Protein AF-A0A6V7XJD1-F1 (afdb_monomer_lite)

InterPro domains:
  IPR004868 DNA-directed DNA polymerase, family B, mitochondria/virus [PF03175] (8-186)
  IPR043502 DNA/RNA polymerase superfamily [SSF56672] (5-208)

pLDDT: mean 88.68, std 11.94, range [30.48, 97.94]

Secondary structure (DSSP, 8-state):
--HHHHT--------S-S-----TT--------TTHHHHHHHHS-EE-SPPEEEEHHHHHSSSS-PSPB-SGGG----EEEEEEEEPPP--SS-----S-EE-TTS-EE--S-HHHHHHT--SPP---HHHH-EEEEEEHHHHHHHHHTT-EEEEEEEEEE-S-EESSTTHHHHHHHHHHHHHHT-PPTT--SHHHHHHHHHHHHHHHHTT---

Structure (mmCIF, N/CA/C/O backbone):
data_AF-A0A6V7XJD1-F1
#
_entry.id   AF-A0A6V7XJD1-F1
#
loop_
_atom_site.group_PDB
_atom_site.id
_atom_site.type_symbol
_atom_site.label_atom_id
_atom_site.label_alt_id
_atom_site.label_comp_id
_atom_site.label_asym_id
_atom_site.label_entity_id
_atom_site.label_seq_id
_atom_site.pdbx_PDB_ins_code
_atom_site.Cartn_x
_atom_site.Cartn_y
_atom_site.Cartn_z
_atom_site.occupancy
_atom_site.B_iso_or_equiv
_atom_site.auth_seq_id
_atom_site.auth_comp_id
_atom_site.auth_asym_id
_atom_site.auth_atom_id
_atom_site.pdbx_PDB_model_num
ATOM 1 N N . MET A 1 1 ? -1.751 -7.599 15.364 1.00 89.94 1 MET A N 1
ATOM 2 C CA . MET A 1 1 ? -1.572 -7.729 13.899 1.00 89.94 1 MET A CA 1
ATOM 3 C C . MET A 1 1 ? -0.295 -8.516 13.625 1.00 89.94 1 MET A C 1
ATOM 5 O O . MET A 1 1 ? 0.673 -8.312 14.350 1.00 89.94 1 MET A O 1
ATOM 9 N N . ASP A 1 2 ? -0.266 -9.390 12.617 1.00 92.75 2 ASP A N 1
ATOM 10 C CA . ASP A 1 2 ? 0.979 -9.964 12.082 1.00 92.75 2 ASP A CA 1
ATOM 11 C C . ASP A 1 2 ? 1.398 -9.165 10.836 1.00 92.75 2 ASP A C 1
ATOM 13 O O . ASP A 1 2 ? 0.758 -9.284 9.793 1.00 92.75 2 ASP A O 1
ATOM 17 N N . PRO A 1 3 ? 2.472 -8.354 10.882 1.00 90.88 3 PRO A N 1
ATOM 18 C CA . PRO A 1 3 ? 2.895 -7.543 9.742 1.00 90.88 3 PRO A CA 1
ATOM 19 C C . PRO A 1 3 ? 3.115 -8.323 8.442 1.00 90.88 3 PRO A C 1
ATOM 21 O O . PRO A 1 3 ? 2.840 -7.791 7.364 1.00 90.88 3 PRO A O 1
ATOM 24 N N . ARG A 1 4 ? 3.633 -9.555 8.522 1.00 90.19 4 ARG A N 1
ATOM 25 C CA . ARG A 1 4 ? 3.995 -10.345 7.337 1.00 90.19 4 ARG A CA 1
ATOM 26 C C . ARG A 1 4 ? 2.750 -10.854 6.626 1.00 90.19 4 ARG A C 1
ATOM 28 O O . ARG A 1 4 ? 2.669 -10.755 5.405 1.00 90.19 4 ARG A O 1
ATOM 35 N N . GLU A 1 5 ? 1.781 -11.325 7.399 1.00 87.81 5 GLU A N 1
ATOM 36 C CA . GLU A 1 5 ? 0.532 -11.875 6.876 1.00 87.81 5 GLU A CA 1
ATOM 37 C C . GLU A 1 5 ? -0.503 -10.786 6.575 1.00 87.81 5 GLU A C 1
ATOM 39 O O . GLU A 1 5 ? -1.207 -10.853 5.565 1.00 87.81 5 GLU A O 1
ATOM 44 N N . ASP A 1 6 ? -0.564 -9.730 7.387 1.00 89.75 6 ASP A N 1
ATOM 45 C CA . ASP A 1 6 ? -1.630 -8.732 7.313 1.00 89.75 6 ASP A CA 1
ATOM 46 C C . ASP A 1 6 ? -1.291 -7.562 6.392 1.00 89.75 6 ASP A C 1
ATOM 48 O O . ASP A 1 6 ? -2.185 -7.130 5.670 1.00 89.75 6 ASP A O 1
ATOM 52 N N . CYS A 1 7 ? -0.041 -7.081 6.374 1.00 92.19 7 CYS A N 1
ATOM 53 C CA . CYS A 1 7 ? 0.325 -5.811 5.725 1.00 92.19 7 CYS A CA 1
ATOM 54 C C . CYS A 1 7 ? 1.224 -5.954 4.501 1.00 92.19 7 CYS A C 1
ATOM 56 O O . CYS A 1 7 ? 1.137 -5.153 3.574 1.00 92.19 7 CYS A O 1
ATOM 58 N N . LEU A 1 8 ? 2.140 -6.922 4.506 1.00 90.88 8 LEU A N 1
ATOM 59 C CA . LEU A 1 8 ? 3.135 -7.040 3.446 1.00 90.88 8 LEU A CA 1
ATOM 60 C C . LEU A 1 8 ? 2.588 -7.877 2.289 1.00 90.88 8 LEU A C 1
ATOM 62 O O . LEU A 1 8 ? 2.046 -8.970 2.474 1.00 90.88 8 LEU A O 1
ATOM 66 N N . ARG A 1 9 ? 2.702 -7.343 1.074 1.00 89.81 9 ARG A N 1
ATOM 67 C CA . ARG A 1 9 ? 2.246 -7.976 -0.168 1.00 89.81 9 ARG A CA 1
ATOM 68 C C . ARG A 1 9 ? 3.355 -7.925 -1.213 1.00 89.81 9 ARG A C 1
ATOM 70 O O . ARG A 1 9 ? 4.235 -7.068 -1.162 1.00 89.81 9 ARG A O 1
ATOM 77 N N . GLY A 1 10 ? 3.316 -8.881 -2.138 1.00 89.62 10 GLY A N 1
ATOM 78 C CA . GLY A 1 10 ? 4.211 -8.914 -3.292 1.00 89.62 10 GLY A CA 1
ATOM 79 C C . GLY A 1 10 ? 3.792 -7.925 -4.382 1.00 89.62 10 GLY A C 1
ATOM 80 O O . GLY A 1 10 ? 2.993 -7.018 -4.157 1.00 89.62 10 GLY A O 1
ATOM 81 N N . GLY A 1 11 ? 4.324 -8.124 -5.587 1.00 88.31 11 GLY A N 1
ATOM 82 C CA . GLY A 1 11 ? 3.922 -7.347 -6.756 1.00 88.31 11 GLY A CA 1
ATOM 83 C C . GLY A 1 11 ? 2.439 -7.522 -7.103 1.00 88.31 11 GLY A C 1
ATOM 84 O O . GLY A 1 11 ? 1.838 -8.567 -6.846 1.00 88.31 11 GLY A O 1
ATOM 85 N N . ARG A 1 12 ? 1.851 -6.489 -7.715 1.00 89.06 12 ARG A N 1
ATOM 86 C CA . ARG A 1 12 ? 0.503 -6.557 -8.287 1.00 89.06 12 ARG A CA 1
ATOM 87 C C . ARG A 1 12 ? 0.563 -7.263 -9.635 1.00 89.06 12 ARG A C 1
ATOM 89 O O . ARG A 1 12 ? 1.260 -6.816 -10.540 1.00 89.06 12 ARG A O 1
ATOM 96 N N . THR A 1 13 ? -0.232 -8.315 -9.777 1.00 87.00 13 THR A N 1
ATOM 97 C CA . THR A 1 13 ? -0.488 -8.979 -11.055 1.00 87.00 13 THR A CA 1
ATOM 98 C C . THR A 1 13 ? -1.988 -9.008 -11.267 1.00 87.00 13 THR A C 1
ATOM 100 O O . THR A 1 13 ? -2.715 -9.598 -10.471 1.00 87.00 13 THR A O 1
ATOM 103 N N . GLU A 1 14 ? -2.455 -8.346 -12.320 1.00 83.81 14 GLU A N 1
ATOM 104 C CA . GLU A 1 14 ? -3.878 -8.227 -12.615 1.00 83.81 14 GLU A CA 1
ATOM 105 C C . GLU A 1 14 ? -4.125 -8.441 -14.112 1.00 83.81 14 GLU A C 1
ATOM 107 O O . GLU A 1 14 ? -3.733 -7.605 -14.927 1.00 83.81 14 GLU A O 1
ATOM 112 N N . PRO A 1 15 ? -4.735 -9.574 -14.496 1.00 83.44 15 PRO A N 1
ATOM 113 C CA . PRO A 1 15 ? -5.096 -9.824 -15.880 1.00 83.44 15 PRO A CA 1
ATOM 114 C C . PRO A 1 15 ? -6.435 -9.154 -16.217 1.00 83.44 15 PRO A C 1
ATOM 116 O O . PRO A 1 15 ? -7.474 -9.527 -15.677 1.00 83.44 15 PRO A O 1
ATOM 119 N N . PHE A 1 16 ? -6.427 -8.211 -17.163 1.00 82.44 16 PHE A N 1
ATOM 120 C CA . PHE A 1 16 ? -7.656 -7.621 -17.721 1.00 82.44 16 PHE A CA 1
ATOM 121 C C . PHE A 1 16 ? -8.225 -8.438 -18.892 1.00 82.44 16 PHE A C 1
ATOM 123 O O . PHE A 1 16 ? -9.432 -8.455 -19.119 1.00 82.44 16 PHE A O 1
ATOM 130 N N . LYS A 1 17 ? -7.356 -9.144 -19.627 1.00 84.62 17 LYS A N 1
ATOM 131 C CA . LYS A 1 17 ? -7.709 -10.053 -20.723 1.00 84.62 17 LYS A CA 1
ATOM 132 C C . LYS A 1 17 ? -6.764 -11.253 -20.681 1.00 84.62 17 LYS A C 1
ATOM 134 O O . LYS A 1 17 ? -5.553 -11.073 -20.661 1.00 84.62 17 LYS A O 1
ATOM 139 N N . LEU A 1 18 ? -7.316 -12.469 -20.631 1.00 87.94 18 LEU A N 1
ATOM 140 C CA . LEU A 1 18 ? -6.514 -13.699 -20.516 1.00 87.94 18 LEU A CA 1
ATOM 141 C C . LEU A 1 18 ? -5.793 -14.060 -21.818 1.00 87.94 18 LEU A C 1
ATOM 143 O O . LEU A 1 18 ? -4.692 -14.594 -21.785 1.00 87.94 18 LEU A O 1
ATOM 147 N N . HIS A 1 19 ? -6.421 -13.775 -22.958 1.00 92.25 19 HIS A N 1
ATOM 148 C CA . HIS A 1 19 ? -5.857 -14.022 -24.277 1.00 92.25 19 HIS A CA 1
ATOM 149 C C . HIS A 1 19 ? -6.334 -12.943 -25.243 1.00 92.25 19 HIS A C 1
ATOM 151 O O . HIS A 1 19 ? -7.535 -12.672 -25.333 1.00 92.25 19 HIS A O 1
ATOM 157 N N . HIS A 1 20 ? -5.397 -12.328 -25.955 1.00 91.38 20 HIS A N 1
ATOM 158 C CA . HIS A 1 20 ? -5.658 -11.347 -26.996 1.00 91.38 20 HIS A CA 1
ATOM 159 C C . HIS A 1 20 ? -4.835 -11.732 -28.228 1.00 91.38 20 HIS A C 1
ATOM 161 O O . HIS A 1 20 ? -3.645 -11.999 -28.105 1.00 91.38 20 HIS A O 1
ATOM 167 N N . MET A 1 21 ? -5.477 -11.746 -29.393 1.00 93.56 21 MET A N 1
ATOM 168 C CA . MET A 1 21 ? -4.826 -11.903 -30.689 1.00 93.56 21 MET A CA 1
ATOM 169 C C . MET A 1 21 ? -5.036 -10.601 -31.450 1.00 93.56 21 MET A C 1
ATOM 171 O O . MET A 1 21 ? -6.192 -10.217 -31.626 1.00 93.56 21 MET A O 1
ATOM 175 N N . CYS A 1 22 ? -3.943 -9.943 -31.829 1.00 94.38 22 CYS A N 1
ATOM 176 C CA . CYS A 1 22 ? -3.999 -8.676 -32.548 1.00 94.38 22 CYS A CA 1
ATOM 177 C C . CYS A 1 22 ? -4.674 -8.844 -33.911 1.00 94.38 22 CYS A C 1
ATOM 179 O O . CYS A 1 22 ? -4.453 -9.852 -34.591 1.00 94.38 22 CYS A O 1
ATOM 181 N N . ALA A 1 23 ? -5.446 -7.840 -34.321 1.00 95.81 23 ALA A N 1
ATOM 182 C CA . ALA A 1 23 ? -5.792 -7.637 -35.727 1.00 95.81 23 ALA A CA 1
ATOM 183 C C . ALA A 1 23 ? -4.558 -7.232 -36.567 1.00 95.81 23 ALA A C 1
ATOM 185 O O . ALA A 1 23 ? -3.483 -6.979 -36.024 1.00 95.81 23 ALA A O 1
ATOM 186 N N . GLU A 1 24 ? -4.704 -7.169 -37.897 1.00 95.50 24 GLU A N 1
ATOM 187 C CA . GLU A 1 24 ? -3.609 -6.785 -38.811 1.00 95.50 24 GLU A CA 1
ATOM 188 C C . GLU A 1 24 ? -3.063 -5.370 -38.544 1.00 95.50 24 GLU A C 1
ATOM 190 O O . GLU A 1 24 ? -1.890 -5.109 -38.802 1.00 95.50 24 GLU A O 1
ATOM 195 N N . ASP A 1 25 ? -3.895 -4.472 -38.014 1.00 95.81 25 ASP A N 1
ATOM 196 C CA . ASP A 1 25 ? -3.596 -3.072 -37.698 1.00 95.81 25 ASP A CA 1
ATOM 197 C C . ASP A 1 25 ? -3.447 -2.800 -36.187 1.00 95.81 25 ASP A C 1
ATOM 199 O O . ASP A 1 25 ? -3.483 -1.647 -35.753 1.00 95.81 25 ASP A O 1
ATOM 203 N N . GLU A 1 26 ? -3.270 -3.847 -35.374 1.00 96.19 26 GLU A N 1
ATOM 204 C CA . GLU A 1 26 ? -3.157 -3.748 -33.917 1.00 96.19 26 GLU A CA 1
ATOM 205 C C . GLU A 1 26 ? -1.777 -4.190 -33.408 1.00 96.19 26 GLU A C 1
ATOM 207 O O . GLU A 1 26 ? -1.247 -5.239 -33.775 1.00 96.19 26 GLU A O 1
ATOM 212 N N . GLU A 1 27 ? -1.213 -3.417 -32.480 1.00 94.00 27 GLU A N 1
ATOM 213 C CA . GLU A 1 27 ? 0.058 -3.721 -31.822 1.00 94.00 27 GLU A CA 1
ATOM 214 C C . GLU A 1 27 ? -0.110 -3.775 -30.299 1.00 94.00 27 GLU A C 1
ATOM 216 O O . GLU A 1 27 ? -0.874 -3.012 -29.704 1.00 94.00 27 GLU A O 1
ATOM 221 N N . ILE A 1 28 ? 0.653 -4.655 -29.645 1.00 92.19 28 ILE A N 1
ATOM 222 C CA . ILE A 1 28 ? 0.735 -4.711 -28.182 1.00 92.19 28 ILE A CA 1
ATOM 223 C C . ILE A 1 28 ? 2.001 -3.988 -27.739 1.00 92.19 28 ILE A C 1
ATOM 225 O O . ILE A 1 28 ? 3.117 -4.426 -28.016 1.00 92.19 28 ILE A O 1
ATOM 229 N N . LEU A 1 29 ? 1.822 -2.906 -26.985 1.00 92.94 29 LEU A N 1
ATOM 230 C CA . LEU A 1 29 ? 2.918 -2.187 -26.349 1.00 92.94 29 LEU A CA 1
ATOM 231 C C . LEU A 1 29 ? 3.225 -2.792 -24.977 1.00 92.94 29 LEU A C 1
ATOM 233 O O . LEU A 1 29 ? 2.334 -2.967 -24.144 1.00 92.94 29 LEU A O 1
ATOM 237 N N . TYR A 1 30 ? 4.505 -3.069 -24.727 1.00 92.31 30 TYR A N 1
ATOM 238 C CA . TYR A 1 30 ? 5.000 -3.538 -23.437 1.00 92.31 30 TYR A CA 1
ATOM 239 C C . TYR A 1 30 ? 5.833 -2.446 -22.766 1.00 92.31 30 TYR A C 1
ATOM 241 O O . TYR A 1 30 ? 6.840 -1.995 -23.311 1.00 92.31 30 TYR A O 1
ATOM 249 N N . ILE A 1 31 ? 5.407 -2.024 -21.576 1.00 92.00 31 ILE A N 1
ATOM 250 C CA . ILE A 1 31 ? 6.104 -1.026 -20.763 1.00 92.00 31 ILE A CA 1
ATOM 251 C C . ILE A 1 31 ? 6.633 -1.725 -19.517 1.00 92.00 31 ILE A C 1
ATOM 253 O O . ILE A 1 31 ? 5.865 -2.335 -18.775 1.00 92.00 31 ILE A O 1
ATOM 257 N N . ASP A 1 32 ? 7.934 -1.589 -19.271 1.00 91.81 32 ASP A N 1
ATOM 258 C CA . ASP A 1 32 ? 8.596 -2.131 -18.088 1.00 91.81 32 ASP A CA 1
ATOM 259 C C . ASP A 1 32 ? 9.346 -1.042 -17.324 1.00 91.81 32 ASP A C 1
ATOM 261 O O . ASP A 1 32 ? 10.023 -0.190 -17.910 1.00 91.81 32 ASP A O 1
ATOM 265 N N . ILE A 1 33 ? 9.238 -1.076 -15.995 1.00 87.88 33 ILE A N 1
ATOM 266 C CA . ILE A 1 33 ? 9.981 -0.164 -15.130 1.00 87.88 33 ILE A CA 1
ATOM 267 C C . ILE A 1 33 ? 11.307 -0.820 -14.766 1.00 87.88 33 ILE A C 1
ATOM 269 O O . ILE A 1 33 ? 11.380 -1.712 -13.915 1.00 87.88 33 ILE A O 1
ATOM 273 N N . VAL A 1 34 ? 12.383 -0.296 -15.345 1.00 86.38 34 VAL A N 1
ATOM 274 C CA . VAL A 1 34 ? 13.738 -0.770 -15.069 1.00 86.38 34 VAL A CA 1
ATOM 275 C C . VAL A 1 34 ? 14.075 -0.582 -13.588 1.00 86.38 34 VAL A C 1
ATOM 277 O O . VAL A 1 34 ? 14.232 0.537 -13.101 1.00 86.38 34 VAL A O 1
ATOM 280 N N . SER A 1 35 ? 14.264 -1.696 -12.877 1.00 89.25 35 SER A N 1
ATOM 281 C CA . SER A 1 35 ? 14.679 -1.710 -11.467 1.00 89.25 35 SER A CA 1
ATOM 282 C C . SER A 1 35 ? 13.707 -0.976 -10.522 1.00 89.25 35 SER A C 1
ATOM 284 O O . SER A 1 35 ? 14.151 -0.216 -9.657 1.00 89.25 35 SER A O 1
ATOM 286 N N . LEU A 1 36 ? 12.397 -1.234 -10.642 1.00 92.38 36 LEU A N 1
ATOM 287 C CA . LEU A 1 36 ? 11.350 -0.619 -9.807 1.00 92.38 36 LEU A CA 1
ATOM 288 C C . LEU A 1 36 ? 11.677 -0.610 -8.299 1.00 92.38 36 LEU A C 1
ATOM 290 O O . LEU A 1 36 ? 11.707 0.456 -7.685 1.00 92.38 36 LEU A O 1
ATOM 294 N N . TYR A 1 37 ? 11.955 -1.769 -7.690 1.00 93.62 37 TYR A N 1
ATOM 295 C CA . TYR A 1 37 ? 12.240 -1.831 -6.248 1.00 93.62 37 TYR A CA 1
ATOM 296 C C . TYR A 1 37 ? 13.511 -1.062 -5.850 1.00 93.62 37 TYR A C 1
ATOM 298 O O . TYR A 1 37 ? 13.419 -0.238 -4.939 1.00 93.62 37 TYR A O 1
ATOM 306 N N . PRO A 1 38 ? 14.671 -1.229 -6.523 1.00 94.06 38 PRO A N 1
ATOM 307 C CA . PRO A 1 38 ? 15.837 -0.382 -6.272 1.00 94.06 38 PRO A CA 1
ATOM 308 C C . PRO A 1 38 ? 15.561 1.122 -6.392 1.00 94.06 38 PRO A C 1
ATOM 310 O O . PRO A 1 38 ? 16.060 1.898 -5.576 1.00 94.06 38 PRO A O 1
ATOM 313 N N . TYR A 1 39 ? 14.755 1.548 -7.371 1.00 91.75 39 TYR A N 1
ATOM 314 C CA . TYR A 1 39 ? 14.365 2.953 -7.497 1.00 91.75 39 TYR A CA 1
ATOM 315 C C . TYR A 1 39 ? 13.604 3.428 -6.251 1.00 91.75 39 TYR A C 1
ATOM 317 O O . TYR A 1 39 ? 13.998 4.426 -5.645 1.00 91.75 39 TYR A O 1
ATOM 325 N N . VAL A 1 40 ? 12.594 2.674 -5.798 1.00 94.19 40 VAL A N 1
ATOM 326 C CA . VAL A 1 40 ? 11.847 2.988 -4.566 1.00 94.19 40 VAL A CA 1
ATOM 327 C C . VAL A 1 40 ? 12.775 3.010 -3.347 1.00 94.19 40 VAL A C 1
ATOM 329 O O . VAL A 1 40 ? 12.726 3.959 -2.568 1.00 94.19 40 VAL A O 1
ATOM 332 N N . MET A 1 41 ? 13.674 2.027 -3.216 1.00 95.12 41 MET A N 1
ATOM 333 C CA . MET A 1 41 ? 14.667 1.945 -2.136 1.00 95.12 41 MET A CA 1
ATOM 334 C C . MET A 1 41 ? 15.583 3.175 -2.061 1.00 95.12 41 MET A C 1
ATOM 336 O O . MET A 1 41 ? 15.945 3.612 -0.973 1.00 95.12 41 MET A O 1
ATOM 340 N N . LYS A 1 42 ? 15.969 3.740 -3.210 1.00 91.75 42 LYS A N 1
ATOM 341 C CA . LYS A 1 42 ? 16.838 4.924 -3.289 1.00 91.75 42 LYS A CA 1
ATOM 342 C C . LYS A 1 42 ? 16.085 6.244 -3.092 1.00 91.75 42 LYS A C 1
ATOM 344 O O . LYS A 1 42 ? 16.667 7.206 -2.577 1.00 91.75 42 LYS A O 1
ATOM 349 N N . ALA A 1 43 ? 14.855 6.319 -3.598 1.00 90.50 43 ALA A N 1
ATOM 350 C CA . ALA A 1 43 ? 14.097 7.562 -3.721 1.00 90.50 43 ALA A CA 1
ATOM 351 C C . ALA A 1 43 ? 13.161 7.831 -2.536 1.00 90.50 43 ALA A C 1
ATOM 353 O O . ALA A 1 43 ? 12.800 8.983 -2.300 1.00 90.50 43 ALA A O 1
ATOM 354 N N . ARG A 1 44 ? 12.746 6.796 -1.798 1.00 94.62 44 ARG A N 1
ATOM 355 C CA . ARG A 1 44 ? 11.780 6.917 -0.700 1.00 94.62 44 ARG A CA 1
ATOM 356 C C . ARG A 1 44 ? 12.441 6.696 0.658 1.00 94.62 44 ARG A C 1
ATOM 358 O O . ARG A 1 44 ? 13.459 6.019 0.767 1.00 94.62 44 ARG A O 1
ATOM 365 N N . SER A 1 45 ? 11.838 7.272 1.693 1.00 95.62 45 SER A N 1
ATOM 366 C CA . SER A 1 45 ? 12.230 7.027 3.081 1.00 95.62 45 SER A CA 1
ATOM 367 C C . SER A 1 45 ? 11.689 5.694 3.574 1.00 95.62 45 SER A C 1
ATOM 369 O O . SER A 1 45 ? 10.573 5.314 3.227 1.00 95.62 45 SER A O 1
ATOM 371 N N . PHE A 1 46 ? 12.452 5.027 4.438 1.00 96.81 46 PHE A N 1
ATOM 372 C CA . PHE A 1 46 ? 12.071 3.758 5.063 1.00 96.81 46 PHE A CA 1
ATOM 373 C C . PHE A 1 46 ? 12.042 3.880 6.589 1.00 96.81 46 PHE A C 1
ATOM 375 O O . PHE A 1 46 ? 12.816 4.670 7.138 1.00 96.81 46 PHE A O 1
ATOM 382 N N . PRO A 1 47 ? 11.175 3.122 7.283 1.00 96.94 47 PRO A N 1
ATOM 383 C CA . PRO A 1 47 ? 11.108 3.166 8.736 1.00 96.94 47 PRO A CA 1
ATOM 384 C C . PRO A 1 47 ? 12.361 2.531 9.347 1.00 96.94 47 PRO A C 1
ATOM 386 O O . PRO A 1 47 ? 12.854 1.515 8.853 1.00 96.94 47 PRO A O 1
ATOM 389 N N . ILE A 1 48 ? 12.856 3.107 10.442 1.00 96.69 48 ILE A N 1
ATOM 390 C CA . ILE A 1 48 ? 13.991 2.575 11.207 1.00 96.69 48 ILE A CA 1
ATOM 39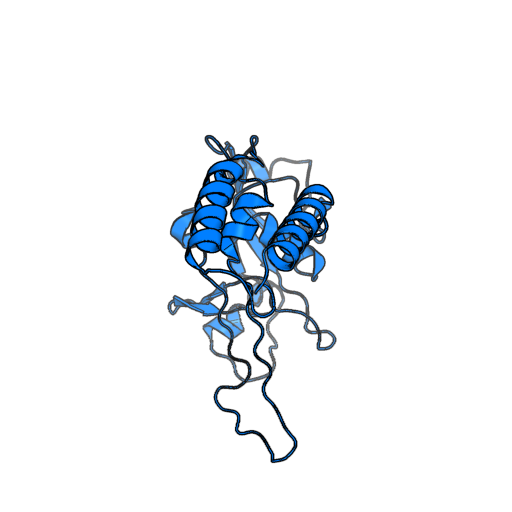1 C C . ILE A 1 48 ? 13.655 2.488 12.700 1.00 96.69 48 ILE A C 1
ATOM 393 O O . ILE A 1 48 ? 12.869 3.275 13.227 1.00 96.69 48 ILE A O 1
ATOM 397 N N . GLY A 1 49 ? 14.291 1.543 13.395 1.00 96.00 49 GLY A N 1
ATOM 398 C CA . GLY A 1 49 ? 14.036 1.280 14.812 1.00 96.00 49 GLY A CA 1
ATOM 399 C C . GLY A 1 49 ? 12.741 0.502 15.060 1.00 96.00 49 GLY A C 1
ATOM 400 O O . GLY A 1 49 ? 12.210 -0.163 14.168 1.00 96.00 49 GLY A O 1
ATOM 401 N N . HIS A 1 50 ? 12.256 0.559 16.298 1.00 96.50 50 HIS A N 1
ATOM 402 C CA . HIS A 1 50 ? 11.043 -0.140 16.718 1.00 96.50 50 HIS A CA 1
ATOM 403 C C . HIS A 1 50 ? 9.807 0.759 16.576 1.00 96.50 50 HIS A C 1
ATOM 405 O O . HIS A 1 50 ? 9.899 1.955 16.863 1.00 96.50 50 HIS A O 1
ATOM 411 N N . PRO A 1 51 ? 8.655 0.209 16.153 1.00 96.88 51 PRO A N 1
ATOM 412 C CA . PRO A 1 51 ? 7.411 0.961 16.126 1.00 96.88 51 PRO A CA 1
ATOM 413 C C . PRO A 1 51 ? 6.863 1.170 17.539 1.00 96.88 51 PRO A C 1
ATOM 415 O O . PRO A 1 51 ? 7.016 0.317 18.413 1.00 96.88 51 PRO A O 1
ATOM 418 N N . ASN A 1 52 ? 6.137 2.268 17.725 1.00 96.31 52 ASN A N 1
ATOM 419 C CA . ASN A 1 52 ? 5.180 2.406 18.811 1.00 96.31 52 ASN A CA 1
ATOM 420 C C . ASN A 1 52 ? 3.874 1.703 18.406 1.00 96.31 52 ASN A C 1
ATOM 422 O O . ASN A 1 52 ? 3.256 2.070 17.401 1.00 96.31 52 ASN A O 1
ATOM 426 N N . VAL A 1 53 ? 3.479 0.679 19.161 1.00 96.00 53 VAL A N 1
ATOM 427 C CA . VAL A 1 53 ? 2.274 -0.111 18.886 1.00 96.00 53 VAL A CA 1
ATOM 428 C C . VAL A 1 53 ? 1.100 0.481 19.656 1.00 96.00 53 VAL A C 1
ATOM 430 O O . VAL A 1 53 ? 1.056 0.440 20.883 1.00 96.00 53 VAL A O 1
ATOM 433 N N . LEU A 1 54 ? 0.137 1.022 18.919 1.00 93.94 54 LEU A N 1
ATOM 434 C CA . LEU A 1 54 ? -1.091 1.595 19.451 1.00 93.94 54 LEU A CA 1
ATOM 435 C C . LEU A 1 54 ? -2.222 0.581 19.293 1.00 93.94 54 LEU A C 1
ATOM 437 O O . LEU A 1 54 ? -2.567 0.188 18.174 1.00 93.94 54 LEU A O 1
ATOM 441 N N . THR A 1 55 ? -2.795 0.167 20.419 1.00 91.75 55 THR A N 1
ATOM 442 C CA . THR A 1 55 ? -3.948 -0.735 20.454 1.00 91.75 55 THR A CA 1
ATOM 443 C C . THR A 1 55 ? -5.251 0.033 20.268 1.00 91.75 55 THR A C 1
ATOM 445 O O . THR A 1 55 ? -5.305 1.261 20.383 1.00 91.75 55 THR A O 1
ATOM 448 N N . ARG A 1 56 ? -6.329 -0.705 19.999 1.00 88.44 56 ARG A N 1
ATOM 449 C CA . ARG A 1 56 ? -7.667 -0.148 19.795 1.00 88.44 56 ARG A CA 1
ATOM 450 C C . ARG A 1 56 ? -8.115 0.754 20.944 1.00 88.44 56 ARG A C 1
ATOM 452 O O . ARG A 1 56 ? -8.717 1.788 20.685 1.00 88.44 56 ARG A O 1
ATOM 459 N N . GLU A 1 57 ? -7.814 0.393 22.187 1.00 86.81 57 GLU A N 1
ATOM 460 C CA . GLU A 1 57 ? -8.188 1.176 23.367 1.00 86.81 57 GLU A CA 1
ATOM 461 C C . GLU A 1 57 ? -7.575 2.573 23.289 1.00 86.81 57 GLU A C 1
ATOM 463 O O . GLU A 1 57 ? -8.298 3.558 23.378 1.00 86.81 57 GLU A O 1
ATOM 468 N N . THR A 1 58 ? -6.269 2.657 23.021 1.00 87.12 58 THR A N 1
ATOM 469 C CA . THR A 1 58 ? -5.537 3.922 22.870 1.00 87.12 58 THR A CA 1
ATOM 470 C C . THR A 1 58 ? -6.031 4.733 21.675 1.00 87.12 58 THR A C 1
ATOM 472 O O . THR A 1 58 ? -6.132 5.954 21.757 1.00 87.12 58 THR A O 1
ATOM 475 N N . LEU A 1 59 ? -6.352 4.065 20.564 1.00 87.38 59 LEU A N 1
ATOM 476 C CA . LEU A 1 59 ? -6.800 4.711 19.328 1.00 87.38 59 LEU A CA 1
ATOM 477 C C . LEU A 1 59 ? -8.226 5.276 19.419 1.00 87.38 59 LEU A C 1
ATOM 479 O O . LEU A 1 59 ? -8.554 6.200 18.680 1.00 87.38 59 LEU A O 1
ATOM 483 N N . LEU A 1 60 ? -9.072 4.728 20.298 1.00 79.06 60 LEU A N 1
ATOM 484 C CA . LEU A 1 60 ? -10.462 5.160 20.480 1.00 79.06 60 LEU A CA 1
ATOM 485 C C . LEU A 1 60 ? -10.652 6.187 21.607 1.00 79.06 60 LEU A C 1
ATOM 487 O O . LEU A 1 60 ? -11.771 6.671 21.794 1.00 79.06 60 LEU A O 1
ATOM 491 N N . LEU A 1 61 ? -9.598 6.548 22.346 1.00 77.88 61 LEU A N 1
ATOM 492 C CA . LEU A 1 61 ? -9.673 7.640 23.316 1.00 77.88 61 LEU A CA 1
ATOM 493 C C . LEU A 1 61 ? -9.910 8.979 22.578 1.00 77.88 61 LEU A C 1
ATOM 495 O O . LEU A 1 61 ? -9.135 9.328 21.683 1.00 77.88 61 LEU A O 1
ATOM 499 N N . PRO A 1 62 ? -10.962 9.752 22.912 1.00 64.81 62 PRO A N 1
ATOM 500 C CA . PRO A 1 62 ? -11.181 11.066 22.307 1.00 64.81 62 PRO A CA 1
ATOM 501 C C . PRO A 1 62 ? -10.154 12.107 22.807 1.00 64.81 62 PRO A C 1
ATOM 503 O O . PRO A 1 62 ? -9.699 11.983 23.946 1.00 64.81 62 PRO A O 1
ATOM 506 N N . PRO A 1 63 ? -9.868 13.201 22.061 1.00 58.56 63 PRO A N 1
ATOM 507 C CA . PRO A 1 63 ? -10.173 13.484 20.655 1.00 58.56 63 PRO A CA 1
ATOM 508 C C . PRO A 1 63 ? -8.905 13.873 19.875 1.00 58.56 63 PRO A C 1
ATOM 510 O O . PRO A 1 63 ? -8.265 14.857 20.214 1.00 58.56 63 PRO A O 1
ATOM 513 N N . ASN A 1 64 ? -8.564 13.182 18.788 1.00 58.09 64 ASN A N 1
ATOM 514 C CA . ASN A 1 64 ? -7.669 13.789 17.787 1.00 58.09 64 ASN A CA 1
ATOM 515 C C . ASN A 1 64 ? -7.894 13.306 16.352 1.00 58.09 64 ASN A C 1
ATOM 517 O O . ASN A 1 64 ? -7.241 13.821 15.448 1.00 58.09 64 ASN A O 1
ATOM 521 N N . ASN A 1 65 ? -8.803 12.350 16.108 1.00 68.75 65 ASN A N 1
ATOM 522 C CA . ASN A 1 65 ? -9.044 11.886 14.744 1.00 68.75 65 ASN A CA 1
ATOM 523 C C . ASN A 1 65 ? -10.356 11.092 14.567 1.00 68.75 65 ASN A C 1
ATOM 525 O O . ASN A 1 65 ? -10.345 9.861 14.648 1.00 68.75 65 ASN A O 1
ATOM 529 N N . PRO A 1 66 ? -11.511 11.757 14.383 1.00 84.56 66 PRO A N 1
ATOM 530 C CA . PRO A 1 66 ? -12.778 11.056 14.219 1.00 84.56 66 PRO A CA 1
ATOM 531 C C . PRO A 1 66 ? -12.807 10.253 12.911 1.00 84.56 66 PRO A C 1
ATOM 533 O O . PRO A 1 66 ? -12.384 10.718 11.855 1.00 84.56 66 PRO A O 1
ATOM 536 N N . LEU A 1 67 ? -13.347 9.039 12.988 1.00 91.06 67 LEU A N 1
ATOM 537 C CA . LEU A 1 67 ? -13.681 8.230 11.820 1.00 91.06 67 LEU A CA 1
ATOM 538 C C . LEU A 1 67 ? -15.038 8.679 11.234 1.00 91.06 67 LEU A C 1
ATOM 540 O O . LEU A 1 67 ? -15.902 9.133 11.986 1.00 91.06 67 LEU A O 1
ATOM 544 N N . PRO A 1 68 ? -15.278 8.498 9.924 1.00 94.44 68 PRO A N 1
ATOM 545 C CA . PRO A 1 68 ? -14.385 7.861 8.961 1.00 94.44 68 PRO A CA 1
ATOM 546 C C . PRO A 1 68 ? -13.300 8.802 8.421 1.00 94.44 68 PRO A C 1
ATOM 548 O O . PRO A 1 68 ? -13.551 9.984 8.209 1.00 94.44 68 PRO A O 1
ATOM 551 N N . TRP A 1 69 ? -12.125 8.259 8.098 1.00 95.81 69 TRP A N 1
ATOM 552 C CA . TRP A 1 69 ? -11.124 8.992 7.317 1.00 95.81 69 TRP A CA 1
ATOM 553 C C . TRP A 1 69 ? -11.486 8.934 5.842 1.00 95.81 69 TRP A C 1
ATOM 555 O O . TRP A 1 69 ? -11.738 7.851 5.310 1.00 95.81 69 TRP A O 1
ATOM 565 N N . THR A 1 70 ? -11.498 10.089 5.185 1.00 95.44 70 THR A N 1
ATOM 566 C CA . THR A 1 70 ? -11.878 10.228 3.769 1.00 95.44 70 THR A CA 1
ATOM 567 C C . THR A 1 70 ? -10.796 10.878 2.913 1.00 95.44 70 THR A C 1
ATOM 569 O O . THR A 1 70 ? -10.949 10.949 1.699 1.00 95.44 70 THR A O 1
ATOM 572 N N . THR A 1 71 ? -9.715 11.355 3.530 1.00 95.38 71 THR A N 1
ATOM 573 C CA . THR A 1 71 ? -8.593 12.022 2.857 1.00 95.38 71 THR A CA 1
ATOM 574 C C . THR A 1 71 ? -7.278 11.629 3.538 1.00 95.38 71 THR A C 1
ATOM 576 O O . THR A 1 71 ? -7.313 11.254 4.716 1.00 95.38 71 THR A O 1
ATOM 579 N N . PRO A 1 72 ? -6.128 11.699 2.845 1.00 96.19 72 PRO A N 1
ATOM 580 C CA . PRO A 1 72 ? -4.824 11.358 3.418 1.00 96.19 72 PRO A CA 1
ATOM 581 C C . PRO A 1 72 ? -4.453 12.144 4.678 1.00 96.19 72 PRO A C 1
ATOM 583 O O . PRO A 1 72 ? -3.775 11.606 5.547 1.00 96.19 72 PRO A O 1
ATOM 586 N N . GLU A 1 73 ? -4.907 13.392 4.806 1.00 94.69 73 GLU A N 1
ATOM 587 C CA . GLU A 1 73 ? -4.599 14.279 5.939 1.00 94.69 73 GLU A CA 1
ATOM 588 C C . GLU A 1 73 ? -5.208 13.768 7.247 1.00 94.69 73 GLU A C 1
ATOM 590 O O . GLU A 1 73 ? -4.679 14.029 8.326 1.00 94.69 73 GLU A O 1
ATOM 595 N N . HIS A 1 74 ? -6.290 12.990 7.154 1.00 94.25 74 HIS A N 1
ATOM 596 C CA . HIS A 1 74 ? -6.852 12.288 8.298 1.00 94.25 74 HIS A CA 1
ATOM 597 C C . HIS A 1 74 ? -5.953 11.145 8.778 1.00 94.25 74 HIS A C 1
ATOM 599 O O . HIS A 1 74 ? -6.133 10.678 9.888 1.00 94.25 74 HIS A O 1
ATOM 605 N N . ASN A 1 75 ? -4.981 10.654 8.011 1.00 94.75 75 ASN A N 1
ATOM 606 C CA . ASN A 1 75 ? -4.056 9.644 8.512 1.00 94.75 75 ASN A CA 1
ATOM 607 C C . ASN A 1 75 ? -2.779 10.299 9.054 1.00 94.75 75 ASN A C 1
ATOM 609 O O . ASN A 1 75 ? -1.818 10.546 8.327 1.00 94.75 75 ASN A O 1
ATOM 613 N N . ILE A 1 76 ? -2.752 10.531 10.366 1.00 93.69 76 ILE A N 1
ATOM 614 C CA . ILE A 1 76 ? -1.592 11.110 11.060 1.00 93.69 76 ILE A CA 1
ATOM 615 C C . ILE A 1 76 ? -0.478 10.089 11.347 1.00 93.69 76 ILE A C 1
ATOM 617 O O . ILE A 1 76 ? 0.597 10.468 11.813 1.00 93.69 76 ILE A O 1
ATOM 621 N N . TYR A 1 77 ? -0.721 8.798 11.102 1.00 95.31 77 TYR A N 1
ATOM 622 C CA . TYR A 1 77 ? 0.217 7.730 11.435 1.00 95.31 77 TYR A CA 1
ATOM 623 C C . TYR A 1 77 ? 1.090 7.343 10.239 1.00 95.31 77 TYR A C 1
ATOM 625 O O . TYR A 1 77 ? 0.646 7.299 9.090 1.00 95.31 77 TYR A O 1
ATOM 633 N N . LYS A 1 78 ? 2.346 6.987 10.521 1.00 96.88 78 LYS A N 1
ATOM 634 C CA . LYS A 1 78 ? 3.316 6.521 9.524 1.00 96.88 78 LYS A CA 1
ATOM 635 C C . LYS A 1 78 ? 3.824 5.139 9.888 1.00 96.88 78 LYS A C 1
ATOM 637 O O . LYS A 1 78 ? 4.593 4.972 10.829 1.00 96.88 78 LYS A O 1
ATOM 642 N N . GLY A 1 79 ? 3.421 4.137 9.118 1.00 97.06 79 GLY A N 1
ATOM 643 C CA . GLY A 1 79 ? 3.817 2.755 9.359 1.00 97.06 79 GLY A CA 1
ATOM 644 C C . GLY A 1 79 ? 2.799 1.772 8.816 1.00 97.06 79 GLY A C 1
ATOM 645 O O . GLY A 1 79 ? 2.421 1.883 7.646 1.00 97.06 79 GLY A O 1
ATOM 646 N N . LEU A 1 80 ? 2.390 0.829 9.664 1.00 97.94 80 LEU A N 1
ATOM 647 C CA . LEU A 1 80 ? 1.437 -0.234 9.345 1.00 97.94 80 LEU A CA 1
ATOM 648 C C . LEU A 1 80 ? 0.147 -0.042 10.145 1.00 97.94 80 LEU A C 1
ATOM 650 O O . LEU A 1 80 ? 0.204 0.276 11.332 1.00 97.94 80 LEU A O 1
ATOM 654 N N . LEU A 1 81 ? -1.003 -0.231 9.506 1.00 97.31 81 LEU A N 1
ATOM 655 C CA . LEU A 1 81 ? -2.311 0.010 10.105 1.00 97.31 81 LEU A CA 1
ATOM 656 C C . LEU A 1 81 ? -3.251 -1.157 9.818 1.00 97.31 81 LEU A C 1
ATOM 658 O O . LEU A 1 81 ? -3.497 -1.472 8.656 1.00 97.31 81 LEU A O 1
ATOM 662 N N . LEU A 1 82 ? -3.826 -1.745 10.865 1.00 97.44 82 LEU A N 1
ATOM 663 C CA . LEU A 1 82 ? -4.928 -2.696 10.768 1.00 97.44 82 LEU A CA 1
ATOM 664 C C . LEU A 1 82 ? -6.251 -1.930 10.813 1.00 97.44 82 LEU A C 1
ATOM 666 O O . LEU A 1 82 ? -6.644 -1.396 11.854 1.00 97.44 82 LEU A O 1
ATOM 670 N N . VAL A 1 83 ? -6.941 -1.870 9.677 1.00 97.06 83 VAL A N 1
ATOM 671 C CA . VAL A 1 83 ? -8.094 -0.981 9.477 1.00 97.06 83 VAL A CA 1
ATOM 672 C C . VAL A 1 83 ? -9.262 -1.689 8.808 1.00 97.06 83 VAL A C 1
ATOM 674 O O . VAL A 1 83 ? -9.098 -2.652 8.054 1.00 97.06 83 VAL A O 1
ATOM 677 N N . ARG A 1 84 ? -10.470 -1.170 9.050 1.00 97.75 84 ARG A N 1
ATOM 678 C CA . ARG A 1 84 ? -11.617 -1.432 8.188 1.00 97.75 84 ARG A CA 1
ATOM 679 C C . ARG A 1 84 ? -11.677 -0.398 7.088 1.00 97.75 84 ARG A C 1
ATOM 681 O O . ARG A 1 84 ? -11.913 0.776 7.366 1.00 97.75 84 ARG A O 1
ATOM 688 N N . VAL A 1 85 ? -11.553 -0.853 5.852 1.00 97.50 85 VAL A N 1
ATOM 689 C CA . VAL A 1 85 ? -11.685 0.010 4.680 1.00 97.50 85 VAL A CA 1
ATOM 690 C C . VAL A 1 85 ? -13.013 -0.237 3.988 1.00 97.50 85 VAL A C 1
ATOM 692 O O . VAL A 1 85 ? -13.453 -1.376 3.834 1.00 97.50 85 VAL A O 1
ATOM 695 N N . GLN A 1 86 ? -13.659 0.848 3.587 1.00 96.56 86 GLN A N 1
ATOM 696 C CA . GLN A 1 86 ? -14.836 0.851 2.742 1.00 96.56 86 GLN A CA 1
ATOM 697 C C . GLN A 1 86 ? -14.430 1.368 1.355 1.00 96.56 86 GLN A C 1
ATOM 699 O O . GLN A 1 86 ? -13.959 2.503 1.248 1.00 96.56 86 GLN A O 1
ATOM 704 N N . PRO A 1 87 ? -14.597 0.564 0.295 1.00 94.50 87 PRO A N 1
ATOM 705 C CA . PRO A 1 87 ? -14.284 0.988 -1.064 1.00 94.50 87 PRO A CA 1
ATOM 706 C C . PRO A 1 87 ? -15.300 2.019 -1.590 1.00 94.50 87 PRO A C 1
ATOM 708 O O . PRO A 1 87 ? -16.463 2.012 -1.163 1.00 94.50 87 PRO A O 1
ATOM 711 N N . PRO A 1 88 ? -14.912 2.864 -2.562 1.00 91.69 88 PRO A N 1
ATOM 712 C CA . PRO A 1 88 ? -15.824 3.801 -3.214 1.00 91.69 88 PRO A CA 1
ATOM 713 C C . PRO A 1 88 ? -16.957 3.070 -3.944 1.00 91.69 88 PRO A C 1
ATOM 715 O O . PRO A 1 88 ? -16.825 1.910 -4.342 1.00 91.69 88 PRO A O 1
ATOM 718 N N . ASN A 1 89 ? -18.097 3.739 -4.134 1.00 84.06 89 ASN A N 1
ATOM 719 C CA . ASN A 1 89 ? -19.139 3.256 -5.044 1.00 84.06 89 ASN A CA 1
ATOM 720 C C . ASN A 1 89 ? -18.631 3.346 -6.487 1.00 84.06 89 ASN A C 1
ATOM 722 O O . ASN A 1 89 ? -17.964 4.315 -6.843 1.00 84.06 89 ASN A O 1
ATOM 726 N N . PHE A 1 90 ? -18.956 2.352 -7.315 1.00 68.69 90 PHE A N 1
ATOM 727 C CA . PHE A 1 90 ? -18.632 2.375 -8.739 1.00 68.69 90 PHE A CA 1
ATOM 728 C C . PHE A 1 90 ? -19.456 3.481 -9.414 1.00 68.69 90 PHE A C 1
ATOM 730 O O . PHE A 1 90 ? -20.603 3.267 -9.788 1.00 68.69 90 PHE A O 1
ATOM 737 N N . MET A 1 91 ? -18.902 4.690 -9.491 1.00 52.06 91 MET A N 1
ATOM 738 C CA . MET A 1 91 ? -19.577 5.864 -10.048 1.00 52.06 91 MET A CA 1
ATOM 739 C C . MET A 1 91 ? -18.736 6.461 -11.175 1.00 52.06 91 MET A C 1
ATOM 741 O O . MET A 1 91 ? -18.242 7.563 -11.023 1.00 52.06 91 MET A O 1
ATOM 745 N N . ASN A 1 92 ? -18.592 5.748 -12.300 1.00 47.25 92 ASN A N 1
ATOM 746 C CA . ASN A 1 92 ? -18.016 6.232 -13.578 1.00 47.25 92 ASN A CA 1
ATOM 747 C C . ASN A 1 92 ? -16.596 5.739 -13.917 1.00 47.25 92 ASN A C 1
ATOM 749 O O . ASN A 1 92 ? -15.685 6.538 -14.115 1.00 47.25 92 ASN A O 1
ATOM 753 N N . GLY A 1 93 ? -16.423 4.419 -14.055 1.00 51.84 93 GLY A N 1
ATOM 754 C CA . GLY A 1 93 ? -15.501 3.805 -15.032 1.00 51.84 93 GLY A CA 1
ATOM 755 C C . GLY A 1 93 ? -13.981 3.925 -14.828 1.00 51.84 93 GLY A C 1
ATOM 756 O O . GLY A 1 93 ? -13.265 3.071 -15.330 1.00 51.84 93 GLY A O 1
ATOM 757 N N . ASN A 1 94 ? -13.483 4.900 -14.064 1.00 55.78 94 ASN A N 1
ATOM 758 C CA . ASN A 1 94 ? -12.053 5.236 -13.985 1.00 55.78 94 ASN A CA 1
ATOM 759 C C . ASN A 1 94 ? -11.464 5.125 -12.572 1.00 55.78 94 ASN A C 1
ATOM 761 O O . ASN A 1 94 ? -10.469 5.773 -12.258 1.00 55.78 94 ASN A O 1
ATOM 765 N N . LEU A 1 95 ? -12.063 4.322 -11.692 1.00 62.41 95 LEU A N 1
ATOM 766 C CA . LEU A 1 95 ? -11.501 4.096 -10.360 1.00 62.41 95 LEU A CA 1
ATOM 767 C C . LEU A 1 95 ? -10.474 2.958 -10.416 1.00 62.41 95 LEU A C 1
ATOM 769 O O . LEU A 1 95 ? -10.877 1.803 -10.578 1.00 62.41 95 LEU A O 1
ATOM 773 N N . PRO A 1 96 ? -9.163 3.235 -10.260 1.00 67.25 96 PRO A N 1
ATOM 774 C CA . PRO A 1 96 ? -8.190 2.167 -10.123 1.00 67.25 96 PRO A CA 1
ATOM 775 C C . PRO A 1 96 ? -8.498 1.405 -8.834 1.00 67.25 96 PRO A C 1
ATOM 777 O O . PRO A 1 96 ? -8.603 1.984 -7.753 1.00 67.25 96 PRO A O 1
ATOM 780 N N . LEU A 1 97 ? -8.663 0.092 -8.949 1.00 86.56 97 LEU A N 1
ATOM 781 C CA . LEU A 1 97 ? -8.755 -0.802 -7.803 1.00 86.56 97 LEU A CA 1
ATOM 782 C C . LEU A 1 97 ? -7.422 -0.698 -7.049 1.00 86.56 97 LEU A C 1
ATOM 784 O O . LEU A 1 97 ? -6.378 -0.955 -7.643 1.00 86.56 97 LEU A O 1
ATOM 788 N N . VAL A 1 98 ? -7.422 -0.226 -5.799 1.00 90.25 98 VAL A N 1
ATOM 789 C CA . VAL A 1 98 ? -6.178 0.134 -5.092 1.00 90.25 98 VAL A CA 1
ATOM 790 C C . VAL A 1 98 ? -5.779 -0.935 -4.102 1.00 90.25 98 VAL A C 1
ATOM 792 O O . VAL A 1 98 ? -4.678 -1.471 -4.179 1.00 90.25 98 VAL A O 1
ATOM 795 N N . LEU A 1 99 ? -6.662 -1.193 -3.139 1.00 94.25 99 LEU A N 1
ATOM 796 C CA . LEU A 1 99 ? -6.300 -1.946 -1.956 1.00 94.25 99 LEU A CA 1
ATOM 797 C C . LEU A 1 99 ? -6.449 -3.443 -2.222 1.00 94.25 99 LEU A C 1
ATOM 799 O O . LEU A 1 99 ? -7.535 -3.883 -2.614 1.00 94.25 99 LEU A O 1
ATOM 803 N N . PRO A 1 100 ? -5.392 -4.236 -1.990 1.00 94.19 100 PRO A N 1
ATOM 804 C CA . PRO A 1 100 ? -5.495 -5.676 -2.085 1.00 94.19 100 PRO A CA 1
ATOM 805 C C . PRO A 1 100 ? -6.340 -6.226 -0.933 1.00 94.19 100 PRO A C 1
ATOM 807 O O . PRO A 1 100 ? -6.233 -5.779 0.210 1.00 94.19 100 PRO A O 1
ATOM 810 N N . TYR A 1 101 ? -7.136 -7.244 -1.225 1.00 94.25 101 TYR A N 1
ATOM 811 C CA . TYR A 1 101 ? -7.914 -8.013 -0.266 1.00 94.25 101 TYR A CA 1
ATOM 812 C C . TYR A 1 101 ? -7.680 -9.501 -0.507 1.00 94.25 101 TYR A C 1
ATOM 814 O O . TYR A 1 101 ? -7.794 -9.984 -1.639 1.00 94.25 101 TYR A O 1
ATOM 822 N N . ARG A 1 102 ? -7.338 -10.226 0.561 1.00 93.50 102 ARG A N 1
ATOM 823 C CA . ARG A 1 102 ? -7.221 -11.681 0.518 1.00 93.50 102 ARG A CA 1
ATOM 824 C C . ARG A 1 102 ? -8.580 -12.288 0.855 1.00 93.50 102 ARG A C 1
ATOM 826 O O . ARG A 1 102 ? -9.063 -12.112 1.970 1.00 93.50 102 ARG A O 1
ATOM 833 N N . THR A 1 103 ? -9.175 -12.985 -0.105 1.00 94.81 103 THR A N 1
ATOM 834 C CA . THR A 1 103 ? -10.441 -13.701 0.083 1.00 94.81 103 THR A CA 1
ATOM 835 C C . THR A 1 103 ? -10.266 -14.879 1.036 1.00 94.81 103 THR A C 1
ATOM 837 O O . THR A 1 103 ? -9.145 -15.340 1.271 1.00 94.81 103 THR A O 1
ATOM 840 N N . TYR A 1 104 ? -11.371 -15.420 1.555 1.00 93.44 104 TYR A N 1
ATOM 841 C CA . TYR A 1 104 ? -11.322 -16.559 2.487 1.00 93.44 104 TYR A CA 1
ATOM 842 C C . TYR A 1 104 ? -10.613 -17.806 1.939 1.00 93.44 104 TYR A C 1
ATOM 844 O O . TYR A 1 104 ? -10.067 -18.590 2.706 1.00 93.44 104 TYR A O 1
ATOM 852 N N . ASP A 1 105 ? -10.585 -17.982 0.618 1.00 93.44 105 ASP A N 1
ATOM 853 C CA . ASP A 1 105 ? -9.864 -19.071 -0.049 1.00 93.44 105 ASP A CA 1
ATOM 854 C C . ASP A 1 105 ? -8.398 -18.735 -0.388 1.00 93.44 105 ASP A C 1
ATOM 856 O O . ASP A 1 105 ? -7.750 -19.446 -1.153 1.00 93.44 105 ASP A O 1
ATOM 860 N N . GLY A 1 106 ? -7.869 -17.643 0.166 1.00 91.00 106 GLY A N 1
ATOM 861 C CA . GLY A 1 106 ? -6.458 -17.275 0.099 1.00 91.00 106 GLY A CA 1
ATOM 862 C C . GLY A 1 106 ? -6.046 -16.478 -1.139 1.00 91.00 106 GLY A C 1
ATOM 863 O O . GLY A 1 106 ? -4.893 -16.040 -1.203 1.00 91.00 106 GLY A O 1
ATOM 864 N N . ARG A 1 107 ? -6.943 -16.236 -2.103 1.00 90.88 107 ARG A N 1
ATOM 865 C CA . ARG A 1 107 ? -6.622 -15.473 -3.322 1.00 90.88 107 ARG A CA 1
ATOM 866 C C . ARG A 1 107 ? -6.498 -13.981 -3.022 1.00 90.88 107 ARG A C 1
ATOM 868 O O . ARG A 1 107 ? -7.314 -13.404 -2.313 1.00 90.88 107 ARG A O 1
ATOM 875 N N . LEU A 1 108 ? -5.473 -13.349 -3.588 1.00 91.50 108 LEU A N 1
ATOM 876 C CA . LEU A 1 108 ? -5.305 -11.901 -3.518 1.00 91.50 108 LEU A CA 1
ATOM 877 C C . LEU A 1 108 ? -6.070 -11.255 -4.675 1.00 91.50 108 LEU A C 1
ATOM 879 O O . LEU A 1 108 ? -5.831 -11.574 -5.836 1.00 91.50 108 LEU A O 1
ATOM 883 N N . THR A 1 109 ? -6.996 -10.363 -4.353 1.00 91.75 109 THR A N 1
ATOM 884 C CA . THR A 1 109 ? -7.842 -9.645 -5.315 1.00 91.75 109 THR A CA 1
ATOM 885 C C . THR A 1 109 ? -7.812 -8.150 -5.013 1.00 91.75 109 THR A C 1
ATOM 887 O O . THR A 1 109 ? -7.324 -7.749 -3.960 1.00 91.75 109 THR A O 1
ATOM 890 N N . PHE A 1 110 ? -8.352 -7.317 -5.903 1.00 92.69 110 PHE A N 1
ATOM 891 C CA . PHE A 1 110 ? -8.500 -5.875 -5.674 1.00 92.69 110 PHE A CA 1
ATOM 892 C C . PHE A 1 110 ? -9.979 -5.476 -5.815 1.00 92.69 110 PHE A C 1
ATOM 894 O O . PHE A 1 110 ? -10.370 -4.893 -6.818 1.00 92.69 110 PHE A O 1
ATOM 901 N N . PRO A 1 111 ? -10.866 -5.859 -4.883 1.00 92.00 111 PRO A N 1
ATOM 902 C CA . PRO A 1 111 ? -12.302 -5.740 -5.095 1.00 92.00 111 PRO A CA 1
ATOM 903 C C . PRO A 1 111 ? -12.872 -4.401 -4.610 1.00 92.00 111 PRO A C 1
ATOM 905 O O . PRO A 1 111 ? -12.347 -3.763 -3.705 1.00 92.00 111 PRO A O 1
ATOM 908 N N . LEU A 1 112 ? -14.045 -4.030 -5.133 1.00 93.12 112 LEU A N 1
ATOM 909 C CA . LEU A 1 112 ? -14.898 -2.967 -4.564 1.00 93.12 112 LEU A CA 1
ATOM 910 C C . LEU A 1 112 ? -15.995 -3.513 -3.631 1.00 93.12 112 LEU A C 1
ATOM 912 O O . LEU A 1 112 ? -16.908 -2.782 -3.227 1.00 93.12 112 LEU A O 1
ATOM 916 N N . CYS A 1 113 ? -15.943 -4.808 -3.323 1.00 94.62 113 CYS A N 1
ATOM 917 C CA . CYS A 1 113 ? -16.814 -5.486 -2.373 1.00 94.62 113 CYS A CA 1
ATOM 918 C C . CYS A 1 113 ? -16.150 -6.788 -1.911 1.00 94.62 113 CYS A C 1
ATOM 920 O O . CYS A 1 113 ? -16.003 -7.714 -2.711 1.00 94.62 113 CYS A O 1
ATOM 922 N N . ALA A 1 114 ? -15.804 -6.875 -0.626 1.00 96.38 114 ALA A N 1
ATOM 923 C CA . ALA A 1 114 ? -15.251 -8.098 -0.046 1.00 96.38 114 ALA A CA 1
ATOM 924 C C . ALA A 1 114 ? -16.190 -9.296 -0.216 1.00 96.38 114 ALA A C 1
ATOM 926 O O . ALA A 1 114 ? -15.785 -10.317 -0.762 1.00 96.38 114 ALA A O 1
ATOM 927 N N . LYS A 1 115 ? -17.480 -9.130 0.108 1.00 96.56 115 LYS A N 1
ATOM 928 C CA . LYS A 1 115 ? -18.468 -10.209 -0.030 1.00 96.56 115 LYS A CA 1
ATOM 929 C C . LYS A 1 115 ? -18.586 -10.751 -1.459 1.00 96.56 115 LYS A C 1
ATOM 931 O O . LYS A 1 115 ? -18.737 -11.955 -1.646 1.00 96.56 115 LYS A O 1
ATOM 936 N N . CYS A 1 116 ? -18.495 -9.891 -2.477 1.00 95.56 116 CYS A N 1
ATOM 937 C CA . CYS A 1 116 ? -18.464 -10.323 -3.877 1.00 95.56 116 CYS A CA 1
ATOM 938 C C . CYS A 1 116 ? -17.193 -11.104 -4.206 1.00 95.56 116 CYS A C 1
ATOM 940 O O . CYS A 1 116 ? -17.286 -12.119 -4.893 1.00 95.56 116 CYS A O 1
ATOM 942 N N . ALA A 1 117 ? -16.034 -10.642 -3.730 1.00 95.06 117 ALA A N 1
ATOM 943 C CA . ALA A 1 117 ? -14.758 -11.313 -3.955 1.00 95.06 117 ALA A CA 1
ATOM 944 C C . ALA A 1 117 ? -14.751 -12.716 -3.333 1.00 95.06 117 ALA A C 1
ATOM 946 O O . ALA A 1 117 ? -14.429 -13.689 -4.017 1.00 95.06 117 ALA A O 1
ATOM 947 N N . ASP A 1 118 ? -15.201 -12.827 -2.081 1.00 97.06 118 ASP A N 1
ATOM 948 C CA . ASP A 1 118 ? -15.316 -14.098 -1.364 1.00 97.06 118 ASP A CA 1
ATOM 949 C C . ASP A 1 118 ? -16.282 -15.059 -2.060 1.00 97.06 118 ASP A C 1
ATOM 951 O O . ASP A 1 118 ? -15.958 -16.224 -2.287 1.00 97.06 118 ASP A O 1
ATOM 955 N N . ASN A 1 119 ? -17.452 -14.560 -2.466 1.00 96.00 119 ASN A N 1
ATOM 956 C CA . ASN A 1 119 ? -18.482 -15.366 -3.120 1.00 96.00 119 ASN A CA 1
ATOM 957 C C . ASN A 1 119 ? -18.213 -15.618 -4.614 1.00 96.00 119 ASN A C 1
ATOM 959 O O . ASN A 1 119 ? -19.003 -16.307 -5.257 1.00 96.00 119 ASN A O 1
ATOM 963 N N . ARG A 1 120 ? -17.153 -15.037 -5.197 1.00 93.50 120 ARG A N 1
ATOM 964 C CA . ARG A 1 120 ? -16.878 -15.053 -6.649 1.00 93.50 120 ARG A CA 1
ATOM 965 C C . ARG A 1 120 ? -18.069 -14.565 -7.489 1.00 93.50 120 ARG A C 1
ATOM 967 O O . ARG A 1 120 ? -18.337 -15.097 -8.568 1.00 93.50 120 ARG A O 1
ATOM 974 N N . GLN A 1 121 ? -18.788 -13.563 -6.985 1.00 91.38 121 GLN A N 1
ATOM 975 C CA . GLN A 1 121 ? -20.000 -13.037 -7.609 1.00 91.38 121 GLN A CA 1
ATOM 976 C C . GLN A 1 121 ? -19.709 -12.532 -9.033 1.00 91.38 121 GLN A C 1
ATOM 978 O O . GLN A 1 121 ? -18.791 -11.741 -9.227 1.00 91.38 121 GLN A O 1
ATOM 983 N N . GLN A 1 122 ? -20.516 -12.970 -10.001 1.00 89.88 122 GLN A N 1
ATOM 984 C CA . GLN A 1 122 ? -20.436 -12.554 -11.410 1.00 89.88 122 GLN A CA 1
ATOM 985 C C . GLN A 1 122 ? -21.501 -11.512 -11.783 1.00 89.88 122 GLN A C 1
ATOM 987 O O . GLN A 1 122 ? -21.394 -10.853 -12.811 1.00 89.88 122 GLN A O 1
ATOM 992 N N . GLN A 1 123 ? -22.540 -11.367 -10.958 1.00 91.06 123 GLN A N 1
ATOM 993 C CA . GLN A 1 123 ? -23.624 -10.409 -11.163 1.00 91.06 123 GLN A CA 1
ATOM 994 C C . GLN A 1 123 ? -23.302 -9.039 -10.545 1.00 91.06 123 GLN A C 1
ATOM 996 O O . GLN A 1 123 ? -22.462 -8.955 -9.640 1.00 91.06 123 GLN A O 1
ATOM 1001 N N . PRO A 1 124 ? -23.986 -7.960 -10.974 1.00 90.31 124 PRO A N 1
ATOM 1002 C CA . PRO A 1 124 ? -23.847 -6.649 -10.354 1.00 90.31 124 PRO A CA 1
ATOM 1003 C C . PRO A 1 124 ? -24.010 -6.705 -8.829 1.00 90.31 124 PRO A C 1
ATOM 1005 O O . PRO A 1 124 ? -24.918 -7.341 -8.294 1.00 90.31 124 PRO A O 1
ATOM 1008 N N . CYS A 1 125 ? -23.102 -6.040 -8.118 1.00 91.50 125 CYS A N 1
ATOM 1009 C CA . CYS A 1 125 ? -23.086 -6.032 -6.660 1.00 91.50 125 CYS A CA 1
ATOM 1010 C C . CYS A 1 125 ? -24.276 -5.239 -6.094 1.00 91.50 125 CYS A C 1
ATOM 1012 O O . CYS A 1 125 ? -24.411 -4.050 -6.368 1.00 91.50 125 CYS A O 1
ATOM 1014 N N . THR A 1 126 ? -25.067 -5.867 -5.222 1.00 92.88 126 THR A N 1
ATOM 1015 C CA . THR A 1 126 ? -26.171 -5.234 -4.470 1.00 92.88 126 THR A CA 1
ATOM 1016 C C . THR A 1 126 ? -25.896 -5.133 -2.965 1.00 92.88 126 THR A C 1
ATOM 1018 O O . THR A 1 126 ? -26.769 -4.733 -2.196 1.00 92.88 126 THR A O 1
ATOM 1021 N N . HIS A 1 127 ? -24.694 -5.518 -2.529 1.00 94.25 127 HIS A N 1
ATOM 1022 C CA . HIS A 1 127 ? -24.300 -5.517 -1.122 1.00 94.25 127 HIS A CA 1
ATOM 1023 C C . HIS A 1 127 ? -24.199 -4.100 -0.554 1.00 94.25 127 HIS A C 1
ATOM 1025 O O . HIS A 1 127 ? -23.763 -3.163 -1.230 1.00 94.25 127 HIS A O 1
ATOM 1031 N N . ARG A 1 128 ? -24.543 -3.954 0.726 1.00 94.00 128 ARG A N 1
ATOM 1032 C CA . ARG A 1 128 ? -24.449 -2.677 1.442 1.00 94.00 128 ARG A CA 1
ATOM 1033 C C . ARG A 1 128 ? -23.009 -2.367 1.833 1.00 94.00 128 ARG A C 1
ATOM 1035 O O . ARG A 1 128 ? -22.146 -3.238 1.872 1.00 94.00 128 ARG A O 1
ATOM 1042 N N . GLU A 1 129 ? -22.754 -1.111 2.185 1.00 92.62 129 GLU A N 1
ATOM 1043 C CA . GLU A 1 129 ? -21.422 -0.595 2.532 1.00 92.62 129 GLU A CA 1
ATOM 1044 C C . GLU A 1 129 ? -20.659 -1.471 3.538 1.00 92.62 129 GLU A C 1
ATOM 1046 O O . GLU A 1 129 ? -19.481 -1.767 3.336 1.00 92.62 129 GLU A O 1
ATOM 1051 N N . ARG A 1 130 ? -21.346 -1.969 4.575 1.00 94.56 130 ARG A N 1
ATOM 1052 C CA . ARG A 1 130 ? -20.734 -2.834 5.590 1.00 94.56 130 ARG A CA 1
ATOM 1053 C C . ARG A 1 130 ? -20.269 -4.178 5.029 1.00 94.56 130 ARG A C 1
ATOM 1055 O O . ARG A 1 130 ? -19.170 -4.608 5.353 1.00 94.56 130 ARG A O 1
ATOM 1062 N N . GLU A 1 131 ? -21.074 -4.816 4.186 1.00 95.81 131 GLU A N 1
ATOM 1063 C CA . GLU A 1 131 ? -20.739 -6.089 3.526 1.00 95.81 131 GLU A CA 1
ATOM 1064 C C . GLU A 1 131 ? -19.646 -5.913 2.464 1.00 95.81 1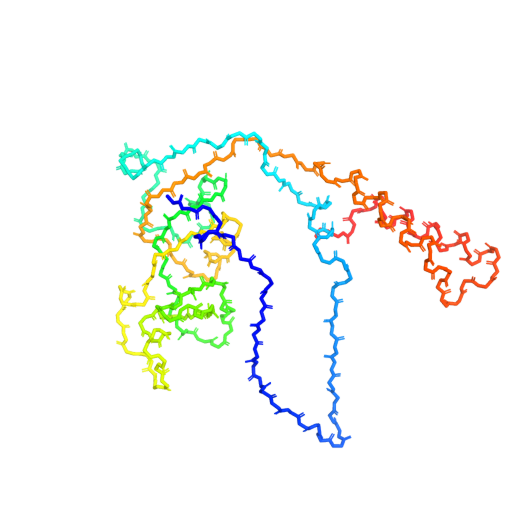31 GLU A C 1
ATOM 1066 O O . GLU A 1 131 ? -18.908 -6.842 2.137 1.00 95.81 131 GLU A O 1
ATOM 1071 N N . ARG A 1 132 ? -19.546 -4.705 1.903 1.00 95.56 132 ARG A N 1
ATOM 1072 C CA . ARG A 1 132 ? -18.508 -4.349 0.939 1.00 95.56 132 ARG A CA 1
ATOM 1073 C C . ARG A 1 132 ? -17.163 -4.071 1.592 1.00 95.56 132 ARG A C 1
ATOM 1075 O O . ARG A 1 132 ? -16.162 -4.265 0.914 1.00 95.56 132 ARG A O 1
ATOM 1082 N N . SER A 1 133 ? -17.148 -3.620 2.846 1.00 97.31 133 SER A N 1
ATOM 1083 C CA . SER A 1 133 ? -15.939 -3.321 3.622 1.00 97.31 133 SER A CA 1
ATOM 1084 C C . SER A 1 133 ? -15.225 -4.579 4.133 1.00 97.31 133 SER A C 1
ATOM 1086 O O . SER A 1 133 ? -15.851 -5.623 4.302 1.00 97.31 133 SER A O 1
ATOM 1088 N N . TRP A 1 134 ? -13.929 -4.481 4.437 1.00 97.75 134 TRP A N 1
ATOM 1089 C CA . TRP A 1 134 ? -13.139 -5.592 4.997 1.00 97.75 134 TRP A CA 1
ATOM 1090 C C . TRP A 1 134 ? -12.099 -5.129 6.012 1.00 97.75 134 TRP A C 1
ATOM 1092 O O . TRP A 1 134 ? -11.843 -3.935 6.144 1.00 97.75 134 TRP A O 1
ATOM 1102 N N . LEU A 1 135 ? -11.550 -6.078 6.784 1.00 96.69 135 LEU A N 1
ATOM 1103 C CA . LEU A 1 135 ? -10.452 -5.869 7.735 1.00 96.69 135 LEU A CA 1
ATOM 1104 C C . LEU A 1 135 ? -9.156 -6.320 7.080 1.00 96.69 135 LEU A C 1
ATOM 1106 O O . LEU A 1 135 ? -9.079 -7.466 6.649 1.00 96.69 135 LEU A O 1
ATOM 1110 N N . THR A 1 136 ? -8.156 -5.454 6.998 1.00 96.56 136 THR A N 1
ATOM 1111 C CA . THR A 1 136 ? -6.823 -5.829 6.508 1.00 96.56 136 THR A CA 1
ATOM 1112 C C . THR A 1 136 ? -5.781 -4.835 7.010 1.00 96.56 136 THR A C 1
ATOM 1114 O O . THR A 1 136 ? -6.111 -3.699 7.363 1.00 96.56 136 THR A O 1
ATOM 1117 N N . GLY A 1 137 ? -4.537 -5.303 7.095 1.00 97.19 137 GLY A N 1
ATOM 1118 C CA . GLY A 1 137 ? -3.372 -4.476 7.350 1.00 97.19 137 GLY A CA 1
ATOM 1119 C C . GLY A 1 137 ? -2.882 -3.776 6.081 1.00 97.19 137 GLY A C 1
ATOM 1120 O O . GLY A 1 137 ? -2.792 -4.391 5.022 1.00 97.19 137 GLY A O 1
ATOM 1121 N N . TYR A 1 138 ? -2.539 -2.496 6.175 1.00 97.56 138 TYR A N 1
ATOM 1122 C CA . TYR A 1 138 ? -1.961 -1.735 5.068 1.00 97.56 138 TYR A CA 1
ATOM 1123 C C . TYR A 1 138 ? -0.779 -0.901 5.525 1.00 97.56 138 TYR A C 1
ATOM 1125 O O . TYR A 1 138 ? -0.696 -0.487 6.685 1.00 97.56 138 TYR A O 1
ATOM 1133 N N . THR A 1 139 ? 0.117 -0.591 4.592 1.00 96.94 139 THR A N 1
ATOM 1134 C CA . THR A 1 139 ? 1.042 0.518 4.807 1.00 96.94 139 THR A CA 1
ATOM 1135 C C . THR A 1 139 ? 0.281 1.842 4.745 1.00 96.94 139 THR A C 1
ATOM 1137 O O . THR A 1 139 ? -0.675 2.001 3.985 1.00 96.94 139 THR A O 1
ATOM 1140 N N . HIS A 1 140 ? 0.730 2.836 5.510 1.00 96.69 140 HIS A N 1
ATOM 1141 C CA . HIS A 1 140 ? 0.177 4.190 5.421 1.00 96.69 140 HIS A CA 1
ATOM 1142 C C . HIS A 1 140 ? 0.252 4.770 3.993 1.00 96.69 140 HIS A C 1
ATOM 1144 O O . HIS A 1 140 ? -0.618 5.544 3.613 1.00 96.69 140 HIS A O 1
ATOM 1150 N N . VAL A 1 141 ? 1.248 4.372 3.187 1.00 95.75 141 VAL A N 1
ATOM 1151 C CA . VAL A 1 141 ? 1.406 4.819 1.791 1.00 95.75 141 VAL A CA 1
ATOM 1152 C C . VAL A 1 141 ? 0.253 4.319 0.920 1.00 95.75 141 VAL A C 1
ATOM 1154 O O . VAL A 1 141 ? -0.385 5.115 0.235 1.00 95.75 141 VAL A O 1
ATOM 1157 N N . GLU A 1 142 ? -0.049 3.019 0.974 1.00 95.62 142 GLU A N 1
ATOM 1158 C CA . GLU A 1 142 ? -1.177 2.431 0.238 1.00 95.62 142 GLU A CA 1
ATOM 1159 C C . GLU A 1 142 ? -2.511 2.999 0.717 1.00 95.62 142 GLU A C 1
ATOM 1161 O O . GLU A 1 142 ? -3.385 3.304 -0.095 1.00 95.62 142 GLU A O 1
ATOM 1166 N N . LEU A 1 143 ? -2.657 3.170 2.033 1.00 96.81 143 LEU A N 1
ATOM 1167 C CA . LEU A 1 143 ? -3.884 3.678 2.629 1.00 96.81 143 LEU A CA 1
ATOM 1168 C C . LEU A 1 143 ? -4.159 5.127 2.213 1.00 96.81 143 LEU A C 1
ATOM 1170 O O . LEU A 1 143 ? -5.278 5.447 1.823 1.00 96.81 143 LEU A O 1
ATOM 1174 N N . ASN A 1 144 ? -3.136 5.983 2.227 1.00 97.19 144 ASN A N 1
ATOM 1175 C CA . ASN A 1 144 ? -3.244 7.373 1.787 1.00 97.19 144 ASN A CA 1
ATOM 1176 C C . ASN A 1 144 ? -3.583 7.452 0.296 1.00 97.19 144 ASN A C 1
ATOM 1178 O O . ASN A 1 144 ? -4.532 8.132 -0.085 1.00 97.19 144 ASN A O 1
ATOM 1182 N N . TYR A 1 145 ? -2.898 6.668 -0.539 1.00 95.38 145 TYR A N 1
ATOM 1183 C CA . TYR A 1 145 ? -3.207 6.588 -1.966 1.00 95.38 145 TYR A CA 1
ATOM 1184 C C . TYR A 1 145 ? -4.641 6.086 -2.226 1.00 95.38 145 TYR A C 1
ATOM 1186 O O . TYR A 1 145 ? -5.300 6.536 -3.165 1.00 95.38 145 TYR A O 1
ATOM 1194 N N . ALA A 1 146 ? -5.166 5.181 -1.394 1.00 95.25 146 ALA A N 1
ATOM 1195 C CA . ALA A 1 146 ? -6.554 4.728 -1.473 1.00 95.25 146 ALA A CA 1
ATOM 1196 C C . ALA A 1 146 ? -7.557 5.812 -1.049 1.00 95.25 146 ALA A C 1
ATOM 1198 O O . ALA A 1 146 ? -8.590 5.971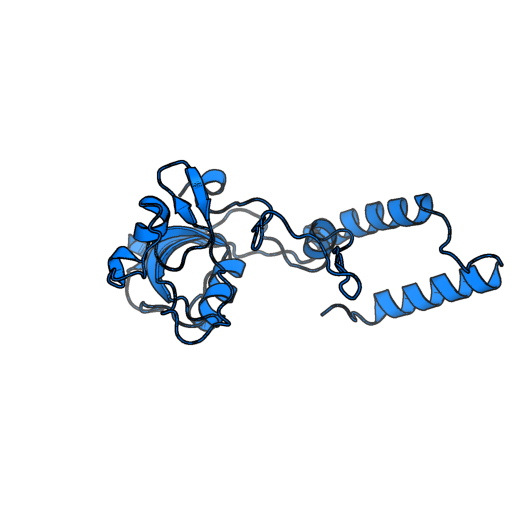 -1.702 1.00 95.25 146 ALA A O 1
ATOM 1199 N N . LEU A 1 147 ? -7.254 6.576 0.004 1.00 95.56 147 LEU A N 1
ATOM 1200 C CA . LEU A 1 147 ? -8.080 7.697 0.467 1.00 95.56 147 LEU A CA 1
ATOM 1201 C C . LEU A 1 147 ? -8.251 8.755 -0.637 1.00 95.56 147 LEU A C 1
ATOM 1203 O O . LEU A 1 147 ? -9.374 9.175 -0.904 1.00 95.56 147 LEU A O 1
ATOM 1207 N N . GLU A 1 148 ? -7.188 9.087 -1.380 1.00 93.94 148 GLU A N 1
ATOM 1208 C CA . GLU A 1 148 ? -7.263 9.965 -2.570 1.00 93.94 148 GLU A CA 1
ATOM 1209 C C . GLU A 1 148 ? -8.234 9.454 -3.648 1.00 93.94 148 GLU A C 1
ATOM 1211 O O . GLU A 1 148 ? -8.775 10.228 -4.434 1.00 93.94 148 GLU A O 1
ATOM 1216 N N . ARG A 1 149 ? -8.458 8.137 -3.702 1.00 92.25 149 ARG A N 1
ATOM 1217 C CA . ARG A 1 149 ? -9.326 7.457 -4.679 1.00 92.25 149 ARG A CA 1
ATOM 1218 C C . ARG A 1 149 ? -10.715 7.160 -4.124 1.00 92.25 149 ARG A C 1
ATOM 1220 O O . ARG A 1 149 ? -11.449 6.353 -4.688 1.00 92.25 149 ARG A O 1
ATOM 1227 N N . GLY A 1 150 ? -11.088 7.804 -3.019 1.00 92.31 150 GLY A N 1
ATOM 1228 C CA . GLY A 1 150 ? -12.428 7.725 -2.445 1.00 92.31 150 GLY A CA 1
ATOM 1229 C C . GLY A 1 150 ? -12.688 6.487 -1.588 1.00 92.31 150 GLY A C 1
ATOM 1230 O O . GLY A 1 150 ? -13.844 6.225 -1.244 1.00 92.31 150 GLY A O 1
ATOM 1231 N N . TYR A 1 151 ? -11.649 5.726 -1.222 1.00 95.06 151 TYR A N 1
ATOM 1232 C CA . TYR A 1 151 ? -11.775 4.768 -0.123 1.00 95.06 151 TYR A CA 1
ATOM 1233 C C . TYR A 1 151 ? -11.981 5.527 1.186 1.00 95.06 151 TYR A C 1
ATOM 1235 O O . TYR A 1 151 ? -11.574 6.677 1.329 1.00 95.06 151 TYR A O 1
ATOM 1243 N N . LYS A 1 152 ? -12.604 4.867 2.159 1.00 96.38 152 LYS A N 1
ATOM 1244 C CA . LYS A 1 152 ? -12.781 5.406 3.506 1.00 96.38 152 LYS A CA 1
ATOM 1245 C C . LYS A 1 152 ? -12.234 4.431 4.530 1.00 96.38 152 LYS A C 1
ATOM 1247 O O . LYS A 1 152 ? -12.489 3.233 4.419 1.00 96.38 152 LYS A O 1
ATOM 1252 N N . VAL A 1 153 ? -11.549 4.925 5.553 1.00 97.38 153 VAL A N 1
ATOM 1253 C CA . VAL A 1 153 ? -11.281 4.126 6.757 1.00 97.38 153 VAL A CA 1
ATOM 1254 C C . VAL A 1 153 ? -12.448 4.333 7.699 1.00 97.38 153 VAL A C 1
ATOM 1256 O O . VAL A 1 153 ? -12.683 5.451 8.138 1.00 97.38 153 VAL A O 1
ATOM 1259 N N . VAL A 1 154 ? -13.202 3.278 7.986 1.00 96.56 154 VAL A N 1
ATOM 1260 C CA . VAL A 1 154 ? -14.412 3.358 8.826 1.00 96.56 154 VAL A CA 1
ATOM 1261 C C . VAL A 1 154 ? -14.203 2.795 10.227 1.00 96.56 154 VAL A C 1
ATOM 1263 O O . VAL A 1 154 ? -15.052 2.981 11.091 1.00 96.56 154 VAL A O 1
ATOM 1266 N N . ASP A 1 155 ? -13.099 2.084 10.452 1.00 95.12 155 ASP A N 1
ATOM 1267 C CA . ASP A 1 155 ? -12.711 1.559 11.760 1.00 95.12 155 ASP A CA 1
ATOM 1268 C C . ASP A 1 155 ? -11.191 1.335 11.804 1.00 95.12 155 ASP A C 1
ATOM 1270 O O . ASP A 1 155 ? -10.581 1.031 10.776 1.00 95.12 155 ASP A O 1
ATOM 1274 N N . ILE A 1 156 ? -10.587 1.445 12.985 1.00 94.75 156 ILE A N 1
ATOM 1275 C CA . ILE A 1 156 ? -9.148 1.264 13.210 1.00 94.75 156 ILE A CA 1
ATOM 1276 C C . ILE A 1 156 ? -8.916 0.333 14.400 1.00 94.75 156 ILE A C 1
ATOM 1278 O O . ILE A 1 156 ? -9.541 0.478 15.449 1.00 94.75 156 ILE A O 1
ATOM 1282 N N . TYR A 1 157 ? -8.054 -0.666 14.235 1.00 94.81 157 TYR A N 1
ATOM 1283 C CA . TYR A 1 157 ? -7.877 -1.737 15.221 1.00 94.81 157 TYR A CA 1
ATOM 1284 C C . TYR A 1 157 ? -6.498 -1.719 15.868 1.00 94.81 157 TYR A C 1
ATOM 1286 O O . TYR A 1 157 ? -6.389 -1.929 17.071 1.00 94.81 157 TYR A O 1
ATOM 1294 N N . GLU A 1 158 ? -5.452 -1.474 15.087 1.00 95.88 158 GLU A N 1
ATOM 1295 C CA . GLU A 1 158 ? -4.075 -1.490 15.573 1.00 95.88 158 GLU A CA 1
ATOM 1296 C C . GLU A 1 158 ? -3.209 -0.635 14.651 1.00 95.88 158 GLU A C 1
ATOM 1298 O O . GLU A 1 158 ? -3.394 -0.655 13.432 1.00 95.88 158 GLU A O 1
ATOM 1303 N N . VAL A 1 159 ? -2.262 0.111 15.213 1.00 96.31 159 VAL A N 1
ATOM 1304 C CA . VAL A 1 159 ? -1.307 0.914 14.441 1.00 96.31 159 VAL A CA 1
ATOM 1305 C C . VAL A 1 159 ? 0.098 0.649 14.944 1.00 96.31 159 VAL A C 1
ATOM 1307 O O . VAL A 1 159 ? 0.370 0.757 16.134 1.00 96.31 159 VAL A O 1
ATOM 1310 N N . TRP A 1 160 ? 1.007 0.340 14.029 1.00 97.31 160 TRP A N 1
ATOM 1311 C CA . TRP A 1 160 ? 2.440 0.273 14.286 1.00 97.31 160 TRP A CA 1
ATOM 1312 C C . TRP A 1 160 ? 3.062 1.530 13.694 1.00 97.31 160 TRP A C 1
ATOM 1314 O O . TRP A 1 160 ? 3.364 1.584 12.499 1.00 97.31 160 TRP A O 1
ATOM 1324 N N . ASN A 1 161 ? 3.189 2.563 14.524 1.00 97.00 161 ASN A N 1
ATOM 1325 C CA . ASN A 1 161 ? 3.676 3.870 14.108 1.00 97.00 161 ASN A CA 1
ATOM 1326 C C . ASN A 1 161 ? 5.195 3.963 14.284 1.00 97.00 161 ASN A C 1
ATOM 1328 O O . ASN A 1 161 ? 5.713 3.757 15.379 1.00 97.00 161 ASN A O 1
ATOM 1332 N N . TYR A 1 162 ? 5.908 4.322 13.224 1.00 97.81 162 TYR A N 1
ATOM 1333 C CA . TYR A 1 162 ? 7.350 4.542 13.242 1.00 97.81 162 TYR A CA 1
ATOM 1334 C C . TYR A 1 162 ? 7.636 6.040 13.264 1.00 97.81 162 TYR A C 1
ATOM 1336 O O . TYR A 1 162 ? 7.310 6.757 12.318 1.00 97.81 162 TYR A O 1
ATOM 1344 N N . GLU A 1 163 ? 8.289 6.506 14.326 1.00 96.38 163 GLU A N 1
ATOM 1345 C CA . GLU A 1 163 ? 8.658 7.919 14.476 1.00 96.38 163 GLU A CA 1
ATOM 1346 C C . GLU A 1 163 ? 9.837 8.311 13.582 1.00 96.38 163 GLU A C 1
ATOM 1348 O O . GLU A 1 163 ? 9.917 9.439 13.098 1.00 96.38 163 GLU A O 1
ATOM 1353 N N . LYS A 1 164 ? 10.761 7.372 13.348 1.00 97.50 164 LYS A N 1
ATOM 1354 C CA . LYS A 1 164 ? 12.008 7.618 12.624 1.00 97.50 164 LYS A CA 1
ATOM 1355 C C . LYS A 1 164 ? 11.970 6.978 11.244 1.00 97.50 164 LYS A C 1
ATOM 1357 O O . LYS A 1 164 ? 11.690 5.789 11.102 1.00 97.50 164 LYS A O 1
ATOM 1362 N N . TRP A 1 165 ? 12.302 7.784 10.243 1.00 97.31 165 TRP A N 1
ATOM 1363 C CA . 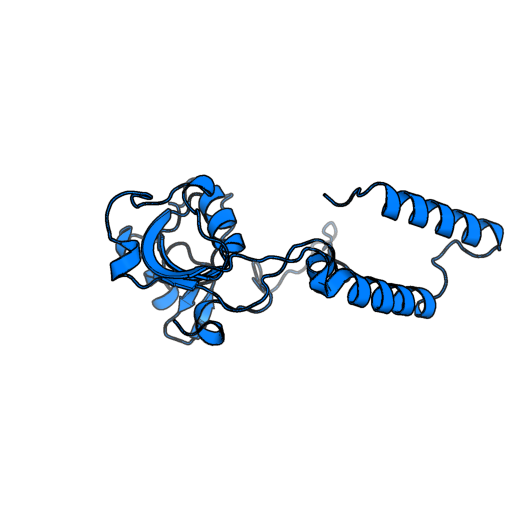TRP A 1 165 ? 12.372 7.389 8.843 1.00 97.31 165 TRP A CA 1
ATOM 1364 C C . TRP A 1 165 ? 13.667 7.908 8.230 1.00 97.31 165 TRP A C 1
ATOM 1366 O O . TRP A 1 165 ? 14.016 9.070 8.429 1.00 97.31 165 TRP A O 1
ATOM 1376 N N . ASP A 1 166 ? 14.359 7.062 7.473 1.00 96.94 166 ASP A N 1
ATOM 1377 C CA . ASP A 1 166 ? 15.634 7.400 6.846 1.00 96.94 166 ASP A CA 1
ATOM 1378 C C . ASP A 1 166 ? 15.509 7.386 5.307 1.00 96.94 166 ASP A C 1
ATOM 1380 O O . ASP A 1 166 ? 15.244 6.327 4.726 1.00 96.94 166 ASP A O 1
ATOM 1384 N N . PRO A 1 167 ? 15.683 8.538 4.625 1.00 94.75 167 PRO A N 1
ATOM 1385 C CA . PRO A 1 167 ? 15.699 8.634 3.159 1.00 94.75 167 PRO A CA 1
ATOM 1386 C C . PRO A 1 167 ? 16.985 8.103 2.512 1.00 94.75 167 PRO A C 1
ATOM 1388 O O . PRO A 1 167 ? 17.072 8.016 1.287 1.00 94.75 167 PRO A O 1
ATOM 1391 N N . ASN A 1 168 ? 18.012 7.800 3.303 1.00 95.00 168 ASN A N 1
ATOM 1392 C CA . ASN A 1 168 ? 19.320 7.368 2.828 1.00 95.00 168 ASN A CA 1
ATOM 1393 C C . ASN A 1 168 ? 19.624 5.900 3.147 1.00 95.00 168 ASN A C 1
ATOM 1395 O O . ASN A 1 168 ? 20.652 5.411 2.672 1.00 95.00 168 ASN A O 1
ATOM 1399 N N . LEU A 1 169 ? 18.731 5.193 3.855 1.00 96.56 169 LEU A N 1
ATOM 1400 C CA . LEU A 1 169 ? 18.947 3.833 4.367 1.00 96.56 169 LEU A CA 1
ATOM 1401 C C . LEU A 1 169 ? 19.549 2.886 3.320 1.00 96.56 169 LEU A C 1
ATOM 1403 O O . LEU A 1 169 ? 20.544 2.213 3.575 1.00 96.56 169 LEU A O 1
ATOM 1407 N N . PHE A 1 170 ? 18.977 2.874 2.112 1.00 95.75 170 PHE A N 1
ATOM 1408 C CA . PHE A 1 170 ? 19.439 2.022 1.013 1.00 95.75 170 PHE A CA 1
ATOM 1409 C C . PHE A 1 170 ? 20.191 2.777 -0.083 1.00 95.75 170 PHE A C 1
ATOM 1411 O O . PHE A 1 170 ? 20.657 2.164 -1.042 1.00 95.75 170 PHE A O 1
ATOM 1418 N N . ARG A 1 171 ? 20.332 4.102 0.021 1.00 92.25 171 ARG A N 1
ATOM 1419 C CA . ARG A 1 171 ? 20.818 4.941 -1.083 1.00 92.25 171 ARG A CA 1
ATOM 1420 C C . ARG A 1 171 ? 22.232 4.568 -1.519 1.00 92.25 171 ARG A C 1
ATOM 1422 O O . ARG A 1 171 ? 22.472 4.420 -2.715 1.00 92.25 171 ARG A O 1
ATOM 1429 N N . SER A 1 172 ? 23.149 4.403 -0.565 1.00 91.19 172 SER A N 1
ATOM 1430 C CA . SER A 1 172 ? 24.540 4.025 -0.858 1.00 91.19 172 SER A CA 1
ATOM 1431 C C . SER A 1 172 ? 24.619 2.634 -1.494 1.00 91.19 172 SER A C 1
ATOM 1433 O O . SER A 1 172 ? 25.219 2.468 -2.553 1.00 91.19 172 SER A O 1
ATOM 1435 N N . TYR A 1 173 ? 23.920 1.658 -0.906 1.00 93.69 173 TYR A N 1
ATOM 1436 C CA . TYR A 1 173 ? 23.824 0.300 -1.437 1.00 93.69 173 TYR A CA 1
ATOM 1437 C C . TYR A 1 173 ? 23.306 0.296 -2.884 1.00 93.69 173 TYR A C 1
ATOM 1439 O O . TYR A 1 173 ? 23.976 -0.211 -3.782 1.00 93.69 173 TYR A O 1
ATOM 1447 N N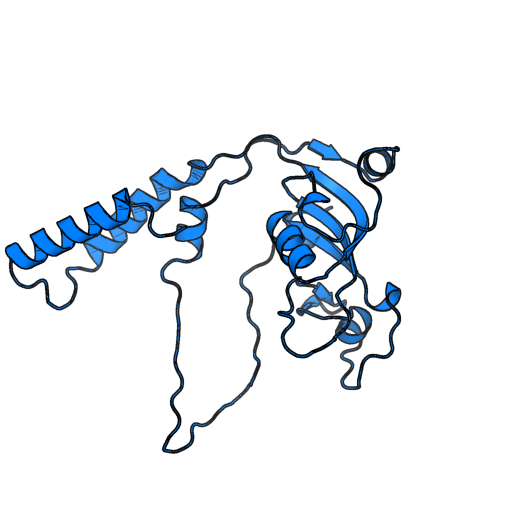 . VAL A 1 174 ? 22.156 0.929 -3.141 1.00 93.25 174 VAL A N 1
ATOM 1448 C CA . VAL A 1 174 ? 21.551 0.962 -4.480 1.00 93.25 174 VAL A CA 1
ATOM 1449 C C . VAL A 1 174 ? 22.465 1.660 -5.486 1.00 93.25 174 VAL A C 1
ATOM 1451 O O . VAL A 1 174 ? 22.643 1.146 -6.587 1.00 9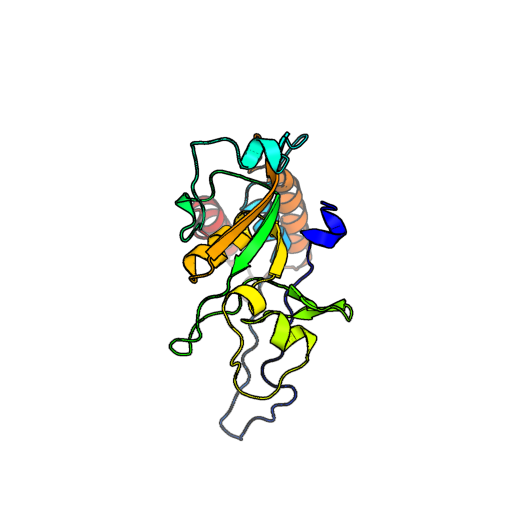3.25 174 VAL A O 1
ATOM 1454 N N . ASN A 1 175 ? 23.072 2.798 -5.130 1.00 89.50 175 ASN A N 1
ATOM 1455 C CA . ASN A 1 175 ? 23.991 3.506 -6.025 1.00 89.50 175 ASN A CA 1
ATOM 1456 C C . ASN A 1 175 ? 25.180 2.627 -6.432 1.00 89.50 175 ASN A C 1
ATOM 1458 O O . ASN A 1 175 ? 25.520 2.583 -7.614 1.00 89.50 175 ASN A O 1
ATOM 1462 N N . THR A 1 176 ? 25.767 1.901 -5.480 1.00 90.88 176 THR A N 1
ATOM 1463 C CA . THR A 1 176 ? 26.886 0.990 -5.742 1.00 90.88 176 THR A CA 1
ATOM 1464 C C . THR A 1 176 ? 26.486 -0.111 -6.721 1.00 90.88 176 THR A C 1
ATOM 1466 O O . THR A 1 176 ? 27.111 -0.262 -7.769 1.00 90.88 176 THR A O 1
ATOM 1469 N N . PHE A 1 177 ? 25.414 -0.855 -6.438 1.00 91.00 177 PHE A N 1
ATOM 1470 C CA . PHE A 1 177 ? 25.046 -2.012 -7.260 1.00 91.00 177 PHE A CA 1
ATOM 1471 C C . PHE A 1 177 ? 24.432 -1.635 -8.613 1.00 91.00 177 PHE A C 1
ATOM 1473 O O . PHE A 1 177 ? 24.681 -2.321 -9.604 1.00 91.00 177 PHE A O 1
ATOM 1480 N N . ILE A 1 178 ? 23.691 -0.526 -8.704 1.00 88.00 178 ILE A N 1
ATOM 1481 C CA . ILE A 1 178 ? 23.234 -0.002 -10.001 1.00 88.00 178 ILE A CA 1
ATOM 1482 C C . ILE A 1 178 ? 24.421 0.496 -10.829 1.00 88.00 178 ILE A C 1
ATOM 1484 O O . ILE A 1 178 ? 24.454 0.247 -12.033 1.00 88.00 178 ILE A O 1
ATOM 1488 N N . GLY A 1 179 ? 25.415 1.132 -10.201 1.00 85.12 179 GLY A N 1
ATOM 1489 C CA . GLY A 1 179 ? 26.659 1.522 -10.864 1.00 85.12 179 GLY A CA 1
ATOM 1490 C C . GLY A 1 179 ? 27.408 0.321 -11.447 1.00 85.12 179 GLY A C 1
ATOM 1491 O O . GLY A 1 179 ? 27.739 0.326 -12.630 1.00 85.12 179 GLY A O 1
ATOM 1492 N N . LEU A 1 180 ? 27.588 -0.743 -10.658 1.00 87.94 180 LEU A N 1
ATOM 1493 C CA . LEU A 1 180 ? 28.213 -1.988 -11.121 1.00 87.94 180 LEU A CA 1
ATOM 1494 C C . LEU A 1 180 ? 27.424 -2.639 -12.266 1.00 87.94 180 LEU A C 1
ATOM 1496 O O . LEU A 1 180 ? 28.009 -3.017 -13.280 1.00 87.94 180 LEU A O 1
ATOM 1500 N N . LYS A 1 181 ? 26.089 -2.715 -12.150 1.00 85.75 181 LYS A N 1
ATOM 1501 C CA . LYS A 1 181 ? 25.214 -3.228 -13.218 1.00 85.75 181 LYS A CA 1
ATOM 1502 C C . LYS A 1 181 ? 25.401 -2.438 -14.514 1.00 85.75 181 LYS A C 1
ATOM 1504 O O . LYS A 1 181 ? 25.499 -3.028 -15.586 1.00 85.75 181 LYS A O 1
ATOM 1509 N N . GLN A 1 182 ? 25.461 -1.110 -14.416 1.00 82.56 182 GLN A N 1
ATOM 1510 C CA . GLN A 1 182 ? 25.663 -0.222 -15.557 1.00 82.56 182 GLN A CA 1
ATOM 1511 C C . GLN A 1 182 ? 27.005 -0.484 -16.244 1.00 82.56 182 GLN A C 1
ATOM 1513 O O . GLN A 1 182 ? 27.039 -0.639 -17.458 1.00 82.56 182 GLN A O 1
ATOM 1518 N N . GLN A 1 183 ? 28.088 -0.561 -15.468 1.00 83.56 183 GLN A N 1
ATOM 1519 C CA . GLN A 1 183 ? 29.440 -0.799 -15.978 1.00 83.56 183 GLN A CA 1
ATOM 1520 C C . GLN A 1 183 ? 29.563 -2.169 -16.658 1.00 83.56 183 GLN A C 1
ATOM 1522 O O . GLN A 1 183 ? 30.220 -2.286 -17.687 1.00 83.56 183 GLN A O 1
ATOM 1527 N N . ALA A 1 184 ? 28.883 -3.187 -16.126 1.00 87.94 184 ALA A N 1
ATOM 1528 C CA . ALA A 1 184 ? 28.854 -4.527 -16.707 1.00 87.94 184 ALA A CA 1
ATOM 1529 C C . ALA A 1 184 ? 27.995 -4.635 -17.983 1.00 87.94 184 ALA A C 1
ATOM 1531 O O . ALA A 1 184 ? 28.190 -5.561 -18.762 1.00 87.94 184 ALA A O 1
ATOM 1532 N N . SER A 1 185 ? 27.057 -3.706 -18.208 1.00 85.12 185 SER A N 1
ATOM 1533 C CA . SER A 1 185 ? 26.148 -3.732 -19.370 1.00 85.12 185 SER A CA 1
ATOM 1534 C C . SER A 1 185 ? 26.789 -3.204 -20.661 1.00 85.12 185 SER A C 1
ATOM 1536 O O . SER A 1 185 ? 26.160 -3.251 -21.712 1.00 85.12 185 SER A O 1
ATOM 1538 N N . GLY A 1 186 ? 28.023 -2.696 -20.591 1.00 85.31 186 GLY A N 1
ATOM 1539 C CA . GLY A 1 186 ? 28.691 -2.060 -21.723 1.00 85.31 186 GLY A CA 1
ATOM 1540 C C . GLY A 1 186 ? 28.132 -0.674 -22.053 1.00 85.31 186 GLY A C 1
ATOM 1541 O O . GLY A 1 186 ? 27.383 -0.067 -21.282 1.00 85.31 186 GLY A O 1
ATOM 1542 N N . TRP A 1 187 ? 28.550 -0.150 -23.203 1.00 86.88 187 TRP A N 1
ATOM 1543 C CA . TRP A 1 187 ? 28.100 1.147 -23.699 1.00 86.88 187 TRP A CA 1
ATOM 1544 C C . TRP A 1 187 ? 26.789 1.005 -24.483 1.00 86.88 187 TRP A C 1
ATOM 1546 O O . TRP A 1 187 ? 26.629 0.011 -25.189 1.00 86.88 187 TRP A O 1
ATOM 1556 N N . PRO A 1 188 ? 25.861 1.973 -24.382 1.00 84.62 188 PRO A N 1
ATOM 1557 C CA . PRO A 1 188 ? 24.653 1.977 -25.203 1.00 84.62 188 PRO A CA 1
ATOM 1558 C C . PRO A 1 188 ? 24.968 2.084 -26.697 1.00 84.62 188 PRO A C 1
ATOM 1560 O O . PRO A 1 188 ? 26.027 2.588 -27.086 1.00 84.62 188 PRO A O 1
ATOM 1563 N N . ASP A 1 189 ? 23.996 1.710 -27.527 1.00 83.19 189 ASP A N 1
ATOM 1564 C CA . ASP A 1 189 ? 24.056 1.947 -28.967 1.00 83.19 189 ASP A CA 1
ATOM 1565 C C . ASP A 1 189 ? 24.292 3.437 -29.262 1.00 83.19 189 ASP A C 1
ATOM 1567 O O . ASP A 1 189 ? 23.685 4.321 -28.654 1.00 83.19 189 ASP A O 1
ATOM 1571 N N . GLY A 1 190 ? 25.229 3.717 -30.171 1.00 82.00 190 GLY A N 1
ATOM 1572 C CA . GLY A 1 190 ? 25.674 5.076 -30.499 1.00 82.00 190 GLY A CA 1
ATOM 1573 C C . GLY A 1 190 ? 26.850 5.599 -29.664 1.00 82.00 190 GLY A C 1
ATOM 1574 O O . GLY A 1 190 ? 27.425 6.615 -30.028 1.00 82.00 190 GLY A O 1
ATOM 1575 N N . CYS A 1 191 ? 27.282 4.903 -28.604 1.00 86.56 191 CYS A N 1
ATOM 1576 C CA . CYS A 1 191 ? 28.467 5.277 -27.815 1.00 86.56 191 CYS A CA 1
ATOM 1577 C C . CYS A 1 191 ? 29.760 4.598 -28.321 1.00 86.56 191 CYS A C 1
ATOM 1579 O O . CYS A 1 191 ? 30.446 3.883 -27.577 1.00 86.56 191 CYS A O 1
ATOM 1581 N N . ALA A 1 192 ? 30.081 4.784 -29.606 1.00 85.44 192 ALA A N 1
ATOM 1582 C CA . ALA A 1 192 ? 31.185 4.083 -30.266 1.00 85.44 192 ALA A CA 1
ATOM 1583 C C . ALA A 1 192 ? 32.551 4.742 -30.015 1.00 85.44 192 ALA A C 1
ATOM 1585 O O . ALA A 1 192 ? 33.531 4.036 -29.758 1.00 85.44 192 ALA A O 1
ATOM 1586 N N . SER A 1 193 ? 32.615 6.075 -30.053 1.00 90.75 193 SER A N 1
ATOM 1587 C CA . SER A 1 193 ? 33.843 6.849 -29.852 1.00 90.75 193 SER A CA 1
ATOM 1588 C C . SER A 1 193 ? 34.042 7.271 -28.393 1.00 90.75 193 SER A C 1
ATOM 1590 O O . SER A 1 193 ? 33.131 7.208 -27.567 1.00 90.75 193 SER A O 1
ATOM 1592 N N . GLU A 1 194 ? 35.247 7.729 -28.051 1.00 88.25 194 GLU A N 1
ATOM 1593 C CA . GLU A 1 194 ? 35.522 8.300 -26.725 1.00 88.25 194 GLU A CA 1
ATOM 1594 C C . GLU A 1 194 ? 34.698 9.563 -26.447 1.00 88.25 194 GLU A C 1
ATOM 1596 O O . GLU A 1 194 ? 34.293 9.787 -25.306 1.00 88.25 194 GLU A O 1
ATOM 1601 N N . MET A 1 195 ? 34.399 10.347 -27.486 1.00 89.62 195 MET A N 1
ATOM 1602 C CA . MET A 1 195 ? 33.584 11.556 -27.381 1.00 89.62 195 MET A CA 1
ATOM 1603 C C . MET A 1 195 ? 32.129 11.213 -27.045 1.00 89.62 195 MET A C 1
ATOM 1605 O O . MET A 1 195 ? 31.590 11.755 -26.084 1.00 89.62 195 MET A O 1
ATOM 1609 N N . ASP A 1 196 ? 31.544 10.216 -27.718 1.00 87.38 196 ASP A N 1
ATOM 1610 C CA . ASP A 1 196 ? 30.167 9.775 -27.442 1.00 87.38 196 ASP A CA 1
ATOM 1611 C C . ASP A 1 196 ? 30.018 9.260 -26.000 1.00 87.38 196 ASP A C 1
ATOM 1613 O O . ASP A 1 196 ? 29.023 9.504 -25.314 1.00 87.38 196 ASP A O 1
ATOM 1617 N N . ARG A 1 197 ? 31.045 8.558 -25.506 1.00 87.56 197 ARG A N 1
ATOM 1618 C CA . ARG A 1 197 ? 31.094 8.064 -24.124 1.00 87.56 197 ARG A CA 1
ATOM 1619 C C . ARG A 1 197 ? 31.199 9.210 -23.119 1.00 87.56 197 ARG A C 1
ATOM 1621 O O . ARG A 1 197 ? 30.544 9.159 -22.077 1.00 87.56 197 ARG A O 1
ATOM 1628 N N . ALA A 1 198 ? 32.002 10.234 -23.413 1.00 87.88 198 ALA A N 1
ATOM 1629 C CA . ALA A 1 198 ? 32.125 11.422 -22.571 1.00 87.88 198 ALA A CA 1
ATOM 1630 C C . ALA A 1 198 ? 30.801 12.203 -22.503 1.00 87.88 198 ALA A C 1
ATOM 1632 O O . ALA A 1 198 ? 30.354 12.545 -21.404 1.00 87.88 198 ALA A O 1
ATOM 1633 N N . ASP A 1 199 ? 30.131 12.388 -23.641 1.00 86.94 199 ASP A N 1
ATOM 1634 C CA . ASP A 1 199 ? 28.829 13.056 -23.729 1.00 86.94 199 ASP A CA 1
ATOM 1635 C C . ASP A 1 199 ? 27.746 12.282 -22.971 1.00 86.94 199 ASP A C 1
ATOM 1637 O O . ASP A 1 199 ? 27.002 12.856 -22.168 1.00 86.94 199 ASP A O 1
ATOM 1641 N N . TYR A 1 200 ? 27.704 10.957 -23.127 1.00 84.00 200 TYR A N 1
ATOM 1642 C CA . TYR A 1 200 ? 26.790 10.096 -22.377 1.00 84.00 200 TYR A CA 1
ATOM 1643 C C . TYR A 1 200 ? 26.964 10.234 -20.857 1.00 84.00 200 TYR A C 1
ATOM 1645 O O . TYR A 1 200 ? 25.984 10.339 -20.107 1.00 84.00 200 TYR A O 1
ATOM 1653 N N . LEU A 1 201 ? 28.213 10.253 -20.380 1.00 84.62 201 LEU A N 1
ATOM 1654 C CA . LEU A 1 201 ? 28.516 10.436 -18.961 1.00 84.62 201 LEU A CA 1
ATOM 1655 C C . LEU A 1 201 ? 28.137 11.841 -18.472 1.00 84.62 201 LEU A C 1
ATOM 1657 O O . LEU A 1 201 ? 27.589 11.970 -17.372 1.00 84.62 201 LEU A O 1
ATOM 1661 N N . ALA A 1 202 ? 28.372 12.878 -19.280 1.00 82.75 202 ALA A N 1
ATOM 1662 C CA . ALA A 1 202 ? 27.995 14.252 -18.960 1.00 82.75 202 ALA A CA 1
ATOM 1663 C C . ALA A 1 202 ? 26.471 14.404 -18.818 1.00 82.75 202 ALA A C 1
ATOM 1665 O O . ALA A 1 202 ? 25.997 14.937 -17.811 1.00 82.75 202 ALA A O 1
ATOM 1666 N N . ILE A 1 203 ? 25.695 13.848 -19.756 1.00 80.00 203 ILE A N 1
ATOM 1667 C CA . ILE A 1 203 ? 24.224 13.837 -19.704 1.00 80.00 203 ILE A CA 1
ATOM 1668 C C . ILE A 1 203 ? 23.736 13.132 -18.435 1.00 80.00 203 ILE A C 1
ATOM 1670 O O . ILE A 1 203 ? 22.889 13.658 -17.710 1.00 80.00 203 ILE A O 1
ATOM 1674 N N . LYS A 1 204 ? 24.297 11.964 -18.106 1.00 75.44 204 LYS A N 1
ATOM 1675 C CA . LYS A 1 204 ? 23.919 11.237 -16.886 1.00 75.44 204 LYS A CA 1
ATOM 1676 C C . LYS A 1 204 ? 24.248 11.978 -15.603 1.00 75.44 204 LYS A C 1
ATOM 1678 O O . LYS A 1 204 ? 23.474 11.900 -14.649 1.00 75.44 204 LYS A O 1
ATOM 1683 N N . LYS A 1 205 ? 25.374 12.686 -15.565 1.00 73.00 205 LYS A N 1
ATOM 1684 C CA . LYS A 1 205 ? 25.742 13.520 -14.423 1.00 73.00 205 LYS A CA 1
ATOM 1685 C C . LYS A 1 205 ? 24.712 14.633 -14.213 1.00 73.00 205 LYS A C 1
ATOM 1687 O O . LYS A 1 205 ? 24.199 14.771 -13.106 1.00 73.00 205 LYS A O 1
ATOM 1692 N N . ILE A 1 206 ? 24.307 15.313 -15.288 1.00 69.69 206 ILE A N 1
ATOM 1693 C CA . ILE A 1 206 ? 23.265 16.353 -15.255 1.00 69.69 206 ILE A CA 1
ATOM 1694 C C . ILE A 1 206 ? 21.917 15.782 -14.785 1.00 69.69 206 ILE A C 1
ATOM 1696 O O . ILE A 1 206 ? 21.258 16.378 -13.935 1.00 69.69 206 ILE A O 1
ATOM 1700 N N . LEU A 1 207 ? 21.502 14.620 -15.302 1.00 63.66 207 LEU A N 1
ATOM 1701 C CA . LEU A 1 207 ? 20.239 13.978 -14.909 1.00 63.66 207 LEU A CA 1
ATOM 1702 C C . LEU A 1 207 ? 20.229 13.552 -13.432 1.00 63.66 207 LEU A C 1
ATOM 1704 O O . LEU A 1 207 ? 19.199 13.666 -12.767 1.00 63.66 207 LEU A O 1
ATOM 1708 N N . ASN A 1 208 ? 21.368 13.098 -12.903 1.00 62.91 208 ASN A N 1
ATOM 1709 C CA . ASN A 1 208 ? 21.511 12.759 -11.487 1.00 62.91 208 ASN A CA 1
ATOM 1710 C C . ASN A 1 208 ? 21.495 13.998 -10.576 1.00 62.91 208 ASN A C 1
ATOM 1712 O O . ASN A 1 208 ? 20.957 13.928 -9.472 1.00 62.91 208 ASN A O 1
ATOM 1716 N N . GLU A 1 209 ? 22.065 15.121 -11.021 1.00 57.78 209 GLU A N 1
ATOM 1717 C CA . GLU A 1 209 ? 22.122 16.371 -10.250 1.00 57.78 209 GLU A CA 1
ATOM 1718 C C . GLU A 1 209 ? 20.783 17.120 -10.241 1.00 57.78 209 GLU A C 1
ATOM 1720 O O . GLU A 1 209 ? 20.412 17.706 -9.224 1.00 57.78 209 GLU A O 1
ATOM 1725 N N . LYS A 1 210 ? 20.010 17.067 -11.334 1.00 50.78 210 LYS A N 1
ATOM 1726 C CA . LYS A 1 210 ? 18.755 17.826 -11.458 1.00 50.78 210 LYS A CA 1
ATOM 1727 C C . LYS A 1 210 ? 17.538 17.222 -10.735 1.00 50.78 210 LYS A C 1
ATOM 1729 O O . LYS A 1 210 ? 16.470 17.816 -10.821 1.00 50.78 210 LYS A O 1
ATOM 1734 N N . LYS A 1 211 ? 17.649 16.084 -10.033 1.00 48.25 211 LYS A N 1
ATOM 1735 C CA . LYS A 1 211 ? 16.505 15.402 -9.375 1.00 48.25 211 LYS A CA 1
ATOM 1736 C C . LYS A 1 211 ? 15.246 15.282 -10.276 1.00 48.25 211 LYS A C 1
ATOM 1738 O O . LYS A 1 211 ? 14.135 15.360 -9.772 1.00 48.25 211 LYS A O 1
ATOM 1743 N N . ILE A 1 212 ? 15.376 15.081 -11.595 1.00 38.22 212 ILE A N 1
ATOM 1744 C CA . ILE A 1 212 ? 14.226 15.080 -12.544 1.00 38.22 212 ILE A CA 1
ATOM 1745 C C . ILE A 1 212 ? 13.421 13.759 -12.486 1.00 38.22 212 ILE A C 1
ATOM 1747 O O . ILE A 1 212 ? 12.900 13.273 -13.479 1.00 38.22 212 ILE A O 1
ATOM 1751 N N . TYR A 1 213 ? 13.327 13.138 -11.315 1.00 39.72 213 TYR A N 1
ATOM 1752 C CA . TYR A 1 213 ? 12.492 11.957 -11.090 1.00 39.72 213 TYR A CA 1
ATOM 1753 C C . TYR A 1 213 ? 11.657 12.133 -9.813 1.00 39.72 213 TYR A C 1
ATOM 1755 O O . TYR A 1 213 ? 11.560 11.191 -9.020 1.00 39.72 213 TYR A O 1
ATOM 1763 N N . GLU A 1 214 ? 11.144 13.348 -9.585 1.00 30.48 214 GLU A N 1
ATOM 1764 C CA . GLU A 1 214 ? 10.068 13.629 -8.619 1.00 30.48 214 GLU A CA 1
ATOM 1765 C C . GLU A 1 214 ? 8.700 13.519 -9.294 1.00 30.48 214 GLU A C 1
ATOM 1767 O O . GLU A 1 214 ? 8.541 14.084 -10.400 1.00 30.48 214 GLU A O 1
#

Radius of gyration: 22.22 Å; chains: 1; bounding box: 62×37×62 Å

Sequence (214 aa):
MDPREDCLRGGRTEPFKLHHMCAEDEEILYIDIVSLYPYVMKARSFPIGHPNVLTRETLLLPPNNPLPWTTPEHNIYKGLLLVRVQPPNFMNGNLPLVLPYRTYDGRLTFPLCAKCADNRQQQPCTHRERERSWLTGYTHVELNYALERGYKVVDIYEVWNYEKWDPNLFRSYVNTFIGLKQQASGWPDGCASEMDRADYLAIKKILNEKKIYE

Foldseek 3Di:
DPCVVFADDDDDDDDPDPDDDDDPPDDDDDDDDPPVPLVCLQQDWDFDDFFDKDFQVNVPPDDDADDWQQALVSPPFAFKFWFKKFADDPDDDPQPLQDWDQAPVGDTDSDNANQCVNVVPPDDDPDDRVRRIDTGMYGSVSVNVRSVRGMIGGGTGMGGGGPDIDSCPCNVVSVVVVVVVVVVVDDDPPCPDPVSVVVVVVVVVVCVVVPVPD

Organism: Meloidogyne enterolobii (NCBI:txid390850)